Protein AF-A0A3C1UVQ1-F1 (afdb_monomer)

Mean predicted aligned error: 9.64 Å

pLDDT: mean 87.75, std 12.83, range [31.41, 98.56]

Radius of gyration: 23.43 Å; Cα contacts (8 Å, |Δi|>4): 434; chains: 1; bounding box: 53×36×67 Å

Secondary structure (DSSP, 8-state):
--------SS--SS-B-TT-BSHHHHHHHHHHHHHHTT-TTS-----SSB--HHHHHHHHHHHHHTT---SS-B-HHHHHHHHHHHHTSGGGGG--PPP-SS-B-TT-BSHHHHHHHHHHHHHHTT-TTSPP---SSB--HHHHHHHHHHHHHTTS--SS-B-HHHHHHHHHHHHS--SSPPPPP-SPPB-TT-BSHHHHHHHHHHHHHHTT-TTSPP---SSB--HHHHHHHHHHHHHTT---SS-B-HHHHHHHHHHHHHHHTT-

Nearest PDB structures (foldseek):
  1lbu-assembly1_A  TM=8.230E-01  e=9.595E-04  Streptomyces albus G
  4g54-assembly1_A  TM=8.597E-01  e=9.347E-03  Vibrio vulnificus
  4c2h-assembly1_B  TM=8.637E-01  e=2.402E-02  Bacillus subtilis subsp. subtilis str. 168
  4c2g-assembly1_A-2  TM=5.750E-01  e=3.441E-03  Bacillus subtilis subsp. subtilis str. 168
  5nm7-assembly1_G  TM=2.878E-01  e=2.333E-03  Burkholderia

Structure (mmCIF, N/CA/C/O backbone):
data_AF-A0A3C1UVQ1-F1
#
_entry.id   AF-A0A3C1UVQ1-F1
#
loop_
_atom_site.group_PDB
_atom_site.id
_atom_site.type_symbol
_atom_site.label_atom_id
_atom_site.label_alt_id
_atom_site.label_comp_id
_atom_site.label_asym_id
_atom_site.label_entity_id
_atom_site.label_seq_id
_atom_site.pdbx_PDB_ins_code
_atom_site.Cartn_x
_atom_site.Cartn_y
_atom_site.Cartn_z
_atom_site.occupancy
_atom_site.B_iso_or_equiv
_atom_site.auth_seq_id
_atom_site.auth_comp_id
_atom_site.auth_asym_id
_atom_site.auth_atom_id
_atom_site.pdbx_PDB_model_num
ATOM 1 N N . MET A 1 1 ? -25.442 20.513 5.486 1.00 31.41 1 MET A N 1
ATOM 2 C CA . MET A 1 1 ? -25.980 19.551 6.471 1.00 31.41 1 MET A CA 1
ATOM 3 C C . MET A 1 1 ? -25.124 18.296 6.415 1.00 31.41 1 MET A C 1
ATOM 5 O O . MET A 1 1 ? -24.877 17.817 5.322 1.00 31.41 1 MET A O 1
ATOM 9 N N . MET A 1 2 ? -24.650 17.876 7.595 1.00 33.59 2 MET A N 1
ATOM 10 C CA . MET A 1 2 ? -23.892 16.661 7.949 1.00 33.59 2 MET A CA 1
ATOM 11 C C . MET A 1 2 ? -22.553 16.415 7.234 1.00 33.59 2 MET A C 1
ATOM 13 O O . MET A 1 2 ? -22.449 15.609 6.320 1.00 33.59 2 MET A O 1
ATOM 17 N N . ASN A 1 3 ? -21.514 17.085 7.742 1.00 32.97 3 ASN A N 1
ATOM 18 C CA . ASN A 1 3 ? -20.115 16.691 7.580 1.00 32.97 3 ASN A CA 1
ATOM 19 C C . ASN A 1 3 ? -19.784 15.756 8.761 1.00 32.97 3 ASN A C 1
ATOM 21 O O . ASN A 1 3 ? -19.621 16.232 9.884 1.00 32.97 3 ASN A O 1
ATOM 25 N N . THR A 1 4 ? -19.811 14.438 8.567 1.00 39.41 4 THR A N 1
ATOM 26 C CA . THR A 1 4 ? -19.413 13.475 9.611 1.00 39.41 4 THR A CA 1
ATOM 27 C C . THR A 1 4 ? -17.887 13.505 9.776 1.00 39.41 4 THR A C 1
ATOM 29 O O . THR A 1 4 ? -17.191 13.298 8.780 1.00 39.41 4 THR A O 1
ATOM 32 N N . PRO A 1 5 ? -17.345 13.785 10.977 1.00 42.88 5 PRO A N 1
ATOM 33 C CA . PRO A 1 5 ? -15.919 14.025 11.157 1.00 42.88 5 PRO A CA 1
ATOM 34 C C . PRO A 1 5 ? -15.129 12.718 11.322 1.00 42.88 5 PRO A C 1
ATOM 36 O O . PRO A 1 5 ? -15.351 11.950 12.247 1.00 42.88 5 PRO A O 1
ATOM 39 N N . TYR A 1 6 ? -14.202 12.523 10.388 1.00 41.78 6 TYR A N 1
ATOM 40 C CA . TYR A 1 6 ? -12.826 12.037 10.533 1.00 41.78 6 TYR A CA 1
ATOM 41 C C . TYR A 1 6 ? -12.525 10.823 11.431 1.00 41.78 6 TYR A C 1
ATOM 43 O O . TYR A 1 6 ? -12.609 10.832 12.655 1.00 41.78 6 TYR A O 1
ATOM 51 N N . THR A 1 7 ? -12.024 9.795 10.752 1.00 48.31 7 THR A N 1
ATOM 52 C CA . THR A 1 7 ? -11.591 8.481 11.226 1.00 48.31 7 THR A CA 1
ATOM 53 C C . THR A 1 7 ? -10.310 8.561 12.061 1.00 48.31 7 THR A C 1
ATOM 55 O O . THR A 1 7 ? -9.234 8.196 11.586 1.00 48.31 7 THR A O 1
ATOM 58 N N . SER A 1 8 ? -10.431 9.040 13.297 1.00 57.97 8 SER A N 1
ATOM 59 C CA . SER A 1 8 ? -9.329 9.108 14.261 1.00 57.97 8 SER A CA 1
ATOM 60 C C . SER A 1 8 ? -9.324 7.934 15.241 1.00 57.97 8 SER A C 1
ATOM 62 O O . SER A 1 8 ? -10.329 7.250 15.427 1.00 57.97 8 SER A O 1
ATOM 64 N N . ASP A 1 9 ? -8.167 7.673 15.850 1.00 65.62 9 ASP A N 1
ATOM 65 C CA . ASP A 1 9 ? -8.036 6.809 17.035 1.00 65.62 9 ASP A CA 1
ATOM 66 C C . ASP A 1 9 ? -8.477 7.537 18.316 1.00 65.62 9 ASP A C 1
ATOM 68 O O . ASP A 1 9 ? -8.497 6.938 19.390 1.00 65.62 9 ASP A O 1
ATOM 72 N N . ALA A 1 10 ? -8.847 8.820 18.225 1.00 70.19 10 ALA A N 1
ATOM 73 C CA . ALA A 1 10 ? -9.506 9.489 19.330 1.00 70.19 10 ALA A CA 1
ATOM 74 C C . ALA A 1 10 ? -10.897 8.886 19.511 1.00 70.19 10 ALA A C 1
ATOM 76 O O . ALA A 1 10 ? -11.560 8.490 18.552 1.00 70.19 10 ALA A O 1
ATOM 77 N N . PHE A 1 11 ? -11.334 8.828 20.763 1.00 79.62 11 PHE A N 1
ATOM 78 C CA . PHE A 1 11 ? -12.691 8.426 21.076 1.00 79.62 11 PHE A CA 1
ATOM 79 C C . PHE A 1 11 ? -13.685 9.275 20.253 1.00 79.62 11 PHE A C 1
ATOM 81 O O . PHE A 1 11 ? -13.599 10.506 20.316 1.00 79.62 11 PHE A O 1
ATOM 88 N N . PRO A 1 12 ? -14.635 8.668 19.513 1.00 79.56 12 PRO A N 1
ATOM 89 C CA . PRO A 1 12 ? -15.503 9.372 18.558 1.00 79.56 12 PRO A CA 1
ATOM 90 C C . PRO A 1 12 ? -16.527 10.321 19.214 1.00 79.56 12 PRO A C 1
ATOM 92 O O . PRO A 1 12 ? -17.407 10.862 18.548 1.00 79.56 12 PRO A O 1
ATOM 95 N N . GLY A 1 13 ? -16.450 10.516 20.533 1.00 82.75 13 GLY A N 1
ATOM 96 C CA . GLY A 1 13 ? -17.359 11.359 21.309 1.00 82.75 13 GLY A CA 1
ATOM 97 C C . GLY A 1 13 ? -18.711 10.707 21.600 1.00 82.75 13 GLY A C 1
ATOM 98 O O . GLY A 1 13 ? -19.531 11.314 22.280 1.00 82.75 13 GLY A O 1
ATOM 99 N N . THR A 1 14 ? -18.940 9.486 21.111 1.00 88.44 14 THR A N 1
ATOM 100 C CA . THR A 1 14 ? -20.147 8.693 21.364 1.00 88.44 14 THR A CA 1
ATOM 101 C C . THR A 1 14 ? -19.757 7.286 21.790 1.00 88.44 14 THR A C 1
ATOM 103 O O . THR A 1 14 ? -18.923 6.651 21.146 1.00 88.44 14 THR A O 1
ATOM 106 N N . ASP A 1 15 ? -20.371 6.801 22.865 1.00 95.19 15 ASP A N 1
ATOM 107 C CA . ASP A 1 15 ? -20.136 5.453 23.372 1.00 95.19 15 ASP A CA 1
ATOM 108 C C . ASP A 1 15 ? -20.630 4.391 22.376 1.00 95.19 15 ASP A C 1
ATOM 110 O O . ASP A 1 15 ? -21.688 4.535 21.750 1.00 95.19 15 ASP A O 1
ATOM 114 N N . LEU A 1 16 ? -19.889 3.286 22.253 1.00 96.38 16 LEU A N 1
ATOM 115 C CA . LEU A 1 16 ? -20.345 2.116 21.502 1.00 96.38 16 LEU A CA 1
ATOM 116 C C . LEU A 1 16 ? -20.917 1.072 22.456 1.00 96.38 16 LEU A C 1
ATOM 118 O O . LEU A 1 16 ? -20.281 0.705 23.440 1.00 96.38 16 LEU A O 1
ATOM 122 N N . GLN A 1 17 ? -22.099 0.563 22.140 1.00 96.56 17 GLN A N 1
ATOM 123 C CA . GLN A 1 17 ? -22.814 -0.405 22.967 1.00 96.56 17 GLN A CA 1
ATOM 124 C C . GLN A 1 17 ? -23.700 -1.293 22.093 1.00 96.56 17 GLN A C 1
ATOM 126 O O . GLN A 1 17 ? -23.759 -1.114 20.876 1.00 96.56 17 GLN A O 1
ATOM 131 N N . PHE A 1 18 ? -24.416 -2.242 22.699 1.00 95.19 18 PHE A N 1
ATOM 132 C CA . PHE A 1 18 ? -25.325 -3.128 21.973 1.00 95.19 18 PHE A CA 1
ATOM 133 C C . PHE A 1 18 ? -26.263 -2.351 21.031 1.00 95.19 18 PHE A C 1
ATOM 135 O O . PHE A 1 18 ? -26.984 -1.444 21.446 1.00 95.19 18 PHE A O 1
ATOM 142 N N . GLY A 1 19 ? -26.255 -2.724 19.751 1.00 93.62 19 GLY A N 1
ATOM 143 C CA . GLY A 1 19 ? -27.024 -2.067 18.695 1.00 93.62 19 GLY A CA 1
ATOM 144 C C . GLY A 1 19 ? -26.272 -0.972 17.930 1.00 93.62 19 GLY A C 1
ATOM 145 O O . GLY A 1 19 ? -26.701 -0.648 16.821 1.00 93.62 19 GLY A O 1
ATOM 146 N N . SER A 1 20 ? -25.147 -0.457 18.445 1.00 95.44 20 SER A N 1
ATOM 147 C CA . SER A 1 20 ? -24.255 0.438 17.695 1.00 95.44 20 SER A CA 1
ATOM 148 C C . SER A 1 20 ? -23.766 -0.238 16.413 1.00 95.44 20 SER A C 1
ATOM 150 O O . SER A 1 20 ? -23.564 -1.456 16.362 1.00 95.44 20 SER A O 1
ATOM 152 N N . ARG A 1 21 ? -23.574 0.553 15.355 1.00 92.12 21 ARG A N 1
ATOM 153 C CA . ARG A 1 21 ? -23.091 0.072 14.056 1.00 92.12 21 ARG A CA 1
ATOM 154 C C . ARG A 1 21 ? -22.143 1.076 13.424 1.00 92.12 21 ARG A C 1
ATOM 156 O O . ARG A 1 21 ? -22.287 2.273 13.651 1.00 92.12 21 ARG A O 1
ATOM 163 N N . GLY A 1 22 ? -21.242 0.587 12.582 1.00 83.50 22 GLY A N 1
ATOM 164 C CA . GLY A 1 22 ? -20.374 1.414 11.751 1.00 83.50 22 GLY A CA 1
ATOM 165 C C . GLY A 1 22 ? -18.894 1.102 11.929 1.00 83.50 22 GLY A C 1
ATOM 166 O O . GLY A 1 22 ? -18.504 0.103 12.535 1.00 83.50 22 GLY A O 1
ATOM 167 N N . SER A 1 23 ? -18.064 1.981 11.379 1.00 78.88 23 SER A N 1
ATOM 168 C CA . SER A 1 23 ? -16.613 1.807 11.309 1.00 78.88 23 SER A CA 1
ATOM 169 C C . SER A 1 23 ? -15.932 1.779 12.669 1.00 78.88 23 SER A C 1
ATOM 171 O O . SER A 1 23 ? -15.002 1.004 12.856 1.00 78.88 23 SER A O 1
ATOM 173 N N . ASP A 1 24 ? -16.413 2.552 13.643 1.00 86.25 24 ASP A N 1
ATOM 174 C CA . ASP A 1 24 ? -15.829 2.553 14.987 1.00 86.25 24 ASP A CA 1
ATOM 175 C C . ASP A 1 24 ? -16.070 1.223 15.711 1.00 86.25 24 ASP A C 1
ATOM 177 O O . ASP A 1 24 ? -15.176 0.705 16.378 1.00 86.25 24 ASP A O 1
ATOM 181 N N . VAL A 1 25 ? -17.242 0.610 15.503 1.00 91.88 25 VAL A N 1
ATOM 182 C CA . VAL A 1 25 ? -17.525 -0.748 15.990 1.00 91.88 25 VAL A CA 1
ATOM 183 C C . VAL A 1 25 ? -16.607 -1.755 15.308 1.00 91.88 25 VAL A C 1
ATOM 185 O O . VAL A 1 25 ? -15.980 -2.561 15.992 1.00 91.88 25 VAL A O 1
ATOM 188 N N . LEU A 1 26 ? -16.483 -1.683 13.979 1.00 87.44 26 LEU A N 1
ATOM 189 C CA . LEU A 1 26 ? -15.619 -2.575 13.202 1.00 87.44 26 LEU A CA 1
ATOM 190 C C . LEU A 1 26 ? -14.152 -2.479 13.650 1.00 87.44 26 LEU A C 1
ATOM 192 O O . LEU A 1 26 ? -13.482 -3.496 13.834 1.00 87.44 26 LEU A O 1
ATOM 196 N N . LYS A 1 27 ? -13.666 -1.258 13.886 1.00 85.75 27 LYS A N 1
ATOM 197 C CA . LYS A 1 27 ? -12.322 -0.985 14.405 1.00 85.75 27 LYS A CA 1
ATOM 198 C C . LYS A 1 27 ? -12.108 -1.639 15.770 1.00 85.75 27 LYS A C 1
ATOM 200 O O . LYS A 1 27 ? -11.125 -2.352 15.961 1.00 85.75 27 LYS A O 1
ATOM 205 N N . MET A 1 28 ? -13.040 -1.454 16.706 1.00 91.69 28 MET A N 1
ATOM 206 C CA . MET A 1 28 ? -12.934 -2.065 18.034 1.00 91.69 28 MET A CA 1
ATOM 207 C C . MET A 1 28 ? -13.029 -3.592 17.982 1.00 91.69 28 MET A C 1
ATOM 209 O O . MET A 1 28 ? -12.283 -4.263 18.688 1.00 91.69 28 MET A O 1
ATOM 213 N N . GLN A 1 29 ? -13.880 -4.157 17.120 1.00 93.75 29 GLN A N 1
ATOM 214 C CA . GLN A 1 29 ? -13.955 -5.606 16.901 1.00 93.75 29 GLN A CA 1
ATOM 215 C C . GLN A 1 29 ? -12.610 -6.175 16.417 1.00 93.75 29 GLN A C 1
ATOM 217 O O . GLN A 1 29 ? -12.138 -7.177 16.954 1.00 93.75 29 GLN A O 1
ATOM 222 N N . ARG A 1 30 ? -11.950 -5.494 15.472 1.00 88.69 30 ARG A N 1
ATOM 223 C CA . ARG A 1 30 ? -10.610 -5.849 14.973 1.00 88.69 30 ARG A CA 1
ATOM 224 C C . ARG A 1 30 ? -9.550 -5.819 16.069 1.00 88.69 30 ARG A C 1
ATOM 226 O O . ARG A 1 30 ? -8.786 -6.776 16.212 1.00 88.69 30 ARG A O 1
ATOM 233 N N . TYR A 1 31 ? -9.520 -4.755 16.874 1.00 90.31 31 TYR A N 1
ATOM 234 C CA . TYR A 1 31 ? -8.589 -4.662 18.002 1.00 90.31 31 TYR A CA 1
ATOM 235 C C . TYR A 1 31 ? -8.867 -5.737 19.056 1.00 90.31 31 TYR A C 1
ATOM 237 O O . TYR A 1 31 ? -7.937 -6.416 19.485 1.00 90.31 31 TYR A O 1
ATOM 245 N N . LEU A 1 32 ? -10.130 -5.969 19.420 1.00 94.00 32 LEU A N 1
ATOM 246 C CA . LEU A 1 32 ? -10.508 -7.021 20.367 1.00 94.00 32 LEU A CA 1
ATOM 247 C C . LEU A 1 32 ? -10.111 -8.413 19.872 1.00 94.00 32 LEU A C 1
ATOM 249 O O . LEU A 1 32 ? -9.566 -9.186 20.653 1.00 94.00 32 LEU A O 1
ATOM 253 N N . ASN A 1 33 ? -10.301 -8.723 18.587 1.00 92.12 33 ASN A N 1
ATOM 254 C CA . ASN A 1 33 ? -9.837 -9.984 18.003 1.00 92.12 33 ASN A CA 1
ATOM 255 C C . ASN A 1 33 ? -8.312 -10.111 18.044 1.00 92.12 33 ASN A C 1
ATOM 257 O O . ASN A 1 33 ? -7.789 -11.183 18.351 1.00 92.12 33 ASN A O 1
ATOM 261 N N . ALA A 1 34 ? -7.585 -9.031 17.746 1.00 87.94 34 ALA A N 1
ATOM 262 C CA . ALA A 1 34 ? -6.129 -9.038 17.803 1.00 87.94 34 ALA A CA 1
ATOM 263 C C . ALA A 1 34 ? -5.600 -9.277 19.219 1.00 87.94 34 ALA A C 1
ATOM 265 O O . ALA A 1 34 ? -4.719 -10.114 19.413 1.00 87.94 34 ALA A O 1
ATOM 266 N N . ILE A 1 35 ? -6.191 -8.604 20.204 1.00 91.50 35 ILE A N 1
ATOM 267 C CA . ILE A 1 35 ? -5.891 -8.796 21.623 1.00 91.50 35 ILE A CA 1
ATOM 268 C C . ILE A 1 35 ? -6.293 -10.214 22.057 1.00 91.50 35 ILE A C 1
ATOM 270 O O . ILE A 1 35 ? -5.502 -10.899 22.698 1.00 91.50 35 ILE A O 1
ATOM 274 N N . GLY A 1 36 ? -7.465 -10.706 21.650 1.00 93.25 36 GLY A N 1
ATOM 275 C CA . GLY A 1 36 ? -7.981 -12.032 22.008 1.00 93.25 36 GLY A CA 1
ATOM 276 C C . GLY A 1 36 ? -7.112 -13.204 21.541 1.00 93.25 36 GLY A C 1
ATOM 277 O O . GLY A 1 36 ? -7.105 -14.253 22.182 1.00 93.25 36 GLY A O 1
ATOM 278 N N . ARG A 1 37 ? -6.296 -13.023 20.490 1.00 90.69 37 ARG A N 1
ATOM 279 C CA . ARG A 1 37 ? -5.276 -14.018 20.096 1.00 90.69 37 ARG A CA 1
ATOM 280 C C . ARG A 1 37 ? -4.204 -14.230 21.169 1.00 90.69 37 ARG A C 1
ATOM 282 O O . ARG A 1 37 ? -3.691 -15.336 21.288 1.00 90.69 37 ARG A O 1
ATOM 289 N N . GLN A 1 38 ? -3.880 -13.189 21.936 1.00 91.19 38 GLN A N 1
ATOM 290 C CA . GLN A 1 38 ? -2.907 -13.233 23.035 1.00 91.19 38 GLN A CA 1
ATOM 291 C C . GLN A 1 38 ? -3.594 -13.467 24.392 1.00 91.19 38 GLN A C 1
ATOM 293 O O . GLN A 1 38 ? -3.044 -14.117 25.279 1.00 91.19 38 GLN A O 1
ATOM 298 N N . TYR A 1 39 ? -4.831 -12.989 24.539 1.00 92.88 39 TYR A N 1
ATOM 299 C CA . TYR A 1 39 ? -5.641 -13.098 25.748 1.00 92.88 39 TYR A CA 1
ATOM 300 C C . TYR A 1 39 ? -6.896 -13.933 25.479 1.00 92.88 39 TYR A C 1
ATOM 302 O O . TYR A 1 39 ? -7.976 -13.400 25.233 1.00 92.88 39 TYR A O 1
ATOM 310 N N . SER A 1 40 ? -6.758 -15.258 25.571 1.00 92.88 40 SER A N 1
ATOM 311 C CA . SER A 1 40 ? -7.815 -16.239 25.256 1.00 92.88 40 SER A CA 1
ATOM 312 C C . SER A 1 40 ? -9.118 -16.099 26.060 1.00 92.88 40 SER A C 1
ATOM 314 O O . SER A 1 40 ? -10.133 -16.686 25.690 1.00 92.88 40 SER A O 1
ATOM 316 N N . SER A 1 41 ? -9.116 -15.320 27.146 1.00 95.25 41 SER A N 1
ATOM 317 C CA . SER A 1 41 ? -10.320 -14.970 27.908 1.00 95.25 41 SER A CA 1
ATOM 318 C C . SER A 1 41 ? -11.242 -13.989 27.178 1.00 95.25 41 SER A C 1
ATOM 320 O O . SER A 1 41 ? -12.416 -13.896 27.538 1.00 95.25 41 SER A O 1
ATOM 322 N N . ILE A 1 42 ? -10.746 -13.272 26.165 1.00 97.44 42 ILE A N 1
ATOM 323 C CA . ILE A 1 42 ? -11.550 -12.405 25.303 1.00 97.44 42 ILE A CA 1
ATOM 324 C C . ILE A 1 42 ? -12.068 -13.255 24.133 1.00 97.44 42 ILE A C 1
ATOM 326 O O . ILE A 1 42 ? -11.273 -13.672 23.287 1.00 97.44 42 ILE A O 1
ATOM 330 N N . PRO A 1 43 ? -13.381 -13.545 24.063 1.00 96.50 43 PRO A N 1
ATOM 331 C CA . PRO A 1 43 ? -13.938 -14.356 22.990 1.00 96.50 43 PRO A CA 1
ATOM 332 C C . PRO A 1 43 ? -13.819 -13.650 21.628 1.00 96.50 43 PRO A C 1
ATOM 334 O O . PRO A 1 43 ? -13.953 -12.426 21.559 1.00 96.50 43 PRO A O 1
ATOM 337 N N . PRO A 1 44 ? -13.628 -14.406 20.532 1.00 94.88 44 PRO A N 1
ATOM 338 C CA . PRO A 1 44 ? -13.576 -13.836 19.193 1.00 94.88 44 PRO A CA 1
ATOM 339 C C . PRO A 1 44 ? -14.932 -13.250 18.783 1.00 94.88 44 PRO A C 1
ATOM 341 O O . PRO A 1 44 ? -15.999 -13.800 19.085 1.00 94.88 44 PRO A O 1
ATOM 344 N N . VAL A 1 45 ? -14.882 -12.155 18.031 1.00 96.19 45 VAL A N 1
ATOM 345 C CA . VAL A 1 45 ? -16.047 -11.432 17.516 1.00 96.19 45 VAL A CA 1
ATOM 346 C C . VAL A 1 45 ? -16.063 -11.434 15.992 1.00 96.19 45 VAL A C 1
ATOM 348 O O . VAL A 1 45 ? -15.025 -11.530 15.340 1.00 96.19 45 VAL A O 1
ATOM 351 N N . SER A 1 46 ? -17.257 -11.316 15.415 1.00 93.06 46 SER A N 1
ATOM 352 C CA . SER A 1 46 ? -17.396 -11.012 13.991 1.00 93.06 46 SER A CA 1
ATOM 353 C C . SER A 1 46 ? -16.899 -9.589 13.729 1.00 93.06 46 SER A C 1
ATOM 355 O O . SER A 1 46 ? -17.228 -8.687 14.492 1.00 93.06 46 SER A O 1
ATOM 357 N N . GLU A 1 47 ? -16.131 -9.384 12.662 1.00 92.00 47 GLU A N 1
ATOM 358 C CA . GLU A 1 47 ? -15.694 -8.060 12.194 1.00 92.00 47 GLU A CA 1
ATOM 359 C C . GLU A 1 47 ? -16.687 -7.528 11.157 1.00 92.00 47 GLU A C 1
ATOM 361 O O . GLU A 1 47 ? -16.373 -7.360 9.981 1.00 92.00 47 GLU A O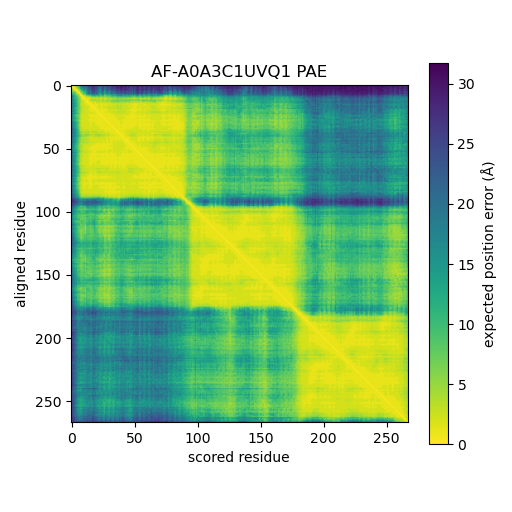 1
ATOM 366 N N . ASP A 1 48 ? -17.929 -7.343 11.586 1.00 89.44 48 ASP A N 1
ATOM 367 C CA . ASP A 1 48 ? -19.057 -6.956 10.733 1.00 89.44 48 ASP A CA 1
ATOM 368 C C . ASP A 1 48 ? -19.508 -5.504 10.957 1.00 89.44 48 ASP A C 1
ATOM 370 O O . ASP A 1 48 ? -20.432 -5.026 10.296 1.00 89.44 48 ASP A O 1
ATOM 374 N N . GLY A 1 49 ? -18.873 -4.794 11.894 1.00 88.75 49 GLY A N 1
ATOM 375 C CA . GLY A 1 49 ? -19.252 -3.440 12.276 1.00 88.75 49 GLY A CA 1
ATOM 376 C C . GLY A 1 49 ? -20.594 -3.364 12.997 1.00 88.75 49 GLY A C 1
ATOM 377 O O . GLY A 1 49 ? -21.170 -2.278 13.069 1.00 88.75 49 GLY A O 1
ATOM 378 N N . ILE A 1 50 ? -21.113 -4.481 13.519 1.00 95.69 50 ILE A N 1
ATOM 379 C CA . ILE A 1 50 ? -22.365 -4.549 14.276 1.00 95.69 50 ILE A CA 1
ATOM 380 C C . ILE A 1 50 ? -22.060 -4.944 15.716 1.00 95.69 50 ILE A C 1
ATOM 382 O O . ILE A 1 50 ? -21.614 -6.052 16.009 1.00 95.69 50 ILE A O 1
ATOM 386 N N . PHE A 1 51 ? -22.384 -4.058 16.654 1.00 97.25 51 PHE A N 1
ATOM 387 C CA . PHE A 1 51 ? -22.172 -4.313 18.070 1.00 97.25 51 PHE A CA 1
ATOM 388 C C . PHE A 1 51 ? -23.304 -5.207 18.586 1.00 97.25 51 PHE A C 1
ATOM 390 O O . PHE A 1 51 ? -24.303 -4.749 19.142 1.00 97.25 51 PHE A O 1
ATOM 397 N N . GLY A 1 52 ? -23.174 -6.505 18.324 1.00 96.94 52 GLY A N 1
ATOM 398 C CA . GLY A 1 52 ? -24.113 -7.532 18.758 1.00 96.94 52 GLY A CA 1
ATOM 399 C C . GLY A 1 52 ? -23.725 -8.171 20.090 1.00 96.94 52 GLY A C 1
ATOM 400 O O . GLY A 1 52 ? -22.789 -7.757 20.771 1.00 96.94 52 GLY A O 1
ATOM 401 N N . TYR A 1 53 ? -24.425 -9.253 20.429 1.00 96.94 53 TYR A N 1
ATOM 402 C CA . TYR A 1 53 ? -24.226 -9.990 21.680 1.00 96.94 53 TYR A CA 1
ATOM 403 C C . TYR A 1 53 ? -22.780 -10.478 21.872 1.00 96.94 53 TYR A C 1
ATOM 405 O O . TYR A 1 53 ? -22.228 -10.361 22.960 1.00 96.94 53 TYR A O 1
ATOM 413 N N . ARG A 1 54 ? -22.132 -10.972 20.807 1.00 96.56 54 ARG A N 1
ATOM 414 C CA . ARG A 1 54 ? -20.729 -11.418 20.876 1.00 96.56 54 ARG A CA 1
ATOM 415 C C . ARG A 1 54 ? -19.766 -10.267 21.167 1.00 96.56 54 ARG A C 1
ATOM 417 O O . ARG A 1 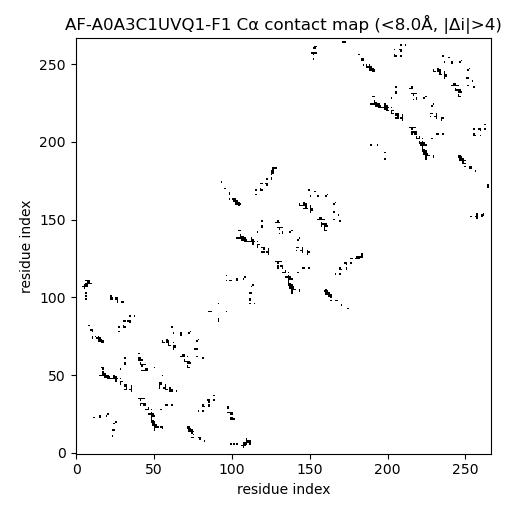54 ? -18.834 -10.446 21.943 1.00 96.56 54 ARG A O 1
ATOM 424 N N . THR A 1 55 ? -19.999 -9.095 20.574 1.00 98.00 55 THR A N 1
ATOM 425 C CA . THR A 1 55 ? -19.176 -7.905 20.821 1.00 98.00 55 THR A CA 1
ATOM 426 C C . THR A 1 55 ? -19.343 -7.408 22.254 1.00 98.00 55 THR A C 1
ATOM 428 O O . THR A 1 55 ? -18.334 -7.159 22.902 1.00 98.00 55 THR A O 1
ATOM 431 N N . ASP A 1 56 ? -20.569 -7.376 22.792 1.00 98.25 56 ASP A N 1
ATOM 432 C CA . ASP A 1 56 ? -20.809 -7.064 24.215 1.00 98.25 56 ASP A CA 1
ATOM 433 C C . ASP A 1 56 ? -20.042 -8.016 25.141 1.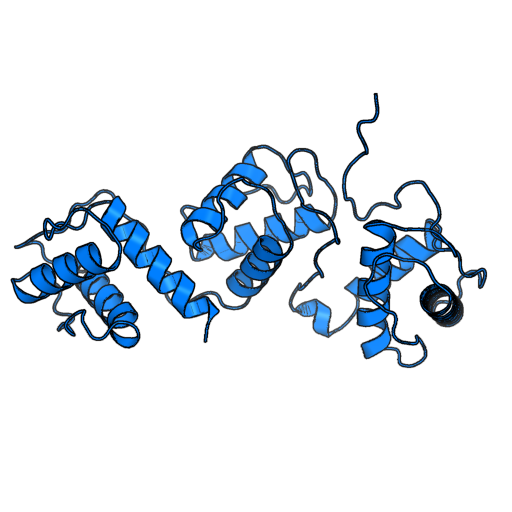00 98.25 56 ASP A C 1
ATOM 435 O O . ASP A 1 56 ? -19.304 -7.567 26.018 1.00 98.25 56 ASP A O 1
ATOM 439 N N . GLN A 1 57 ? -20.112 -9.328 24.896 1.00 98.06 57 GLN A N 1
ATOM 440 C CA . GLN A 1 57 ? -19.374 -10.307 25.698 1.00 98.06 57 GLN A CA 1
ATOM 441 C C . GLN A 1 57 ? -17.856 -10.105 25.642 1.00 98.06 57 GLN A C 1
ATOM 443 O O . GLN A 1 57 ? -17.192 -10.201 26.677 1.00 98.06 57 GLN A O 1
ATOM 448 N N . ALA A 1 58 ? -17.304 -9.816 24.462 1.00 98.31 58 ALA A N 1
ATOM 449 C CA . ALA A 1 58 ? -15.879 -9.551 24.301 1.00 98.31 58 ALA A CA 1
ATOM 450 C C . ALA A 1 58 ? -15.442 -8.262 25.005 1.00 98.31 58 ALA A C 1
ATOM 452 O O . ALA A 1 58 ? -14.408 -8.256 25.672 1.00 98.31 58 ALA A O 1
ATOM 453 N N . VAL A 1 59 ? -16.249 -7.200 24.924 1.00 98.44 59 VAL A N 1
ATOM 454 C CA . VAL A 1 59 ? -15.989 -5.931 25.618 1.00 98.44 59 VAL A CA 1
ATOM 455 C C . VAL A 1 59 ? -16.007 -6.130 27.126 1.00 98.44 59 VAL A C 1
ATOM 457 O O . VAL A 1 59 ? -15.062 -5.726 27.794 1.00 98.44 59 VAL A O 1
ATOM 460 N N . ARG A 1 60 ? -17.004 -6.835 27.665 1.00 98.56 60 ARG A N 1
ATOM 461 C CA . ARG A 1 60 ? -17.062 -7.170 29.097 1.00 98.56 60 ARG A CA 1
ATOM 462 C C . ARG A 1 60 ? -15.876 -8.012 29.549 1.00 98.56 60 ARG A C 1
ATOM 464 O O . ARG A 1 60 ? -15.295 -7.761 30.602 1.00 98.56 60 ARG A O 1
ATOM 471 N N . ALA A 1 61 ? -15.490 -9.012 28.756 1.00 98.31 61 ALA A N 1
ATOM 472 C CA . ALA A 1 61 ? -14.317 -9.832 29.045 1.00 98.31 61 ALA A CA 1
ATOM 473 C C . ALA A 1 61 ? -13.033 -8.990 29.073 1.00 98.31 61 ALA A C 1
ATOM 475 O O . ALA A 1 61 ? -12.247 -9.108 30.013 1.00 98.31 61 ALA A O 1
ATOM 476 N N . PHE A 1 62 ? -12.861 -8.096 28.095 1.00 98.38 62 PHE A N 1
ATOM 477 C CA . PHE A 1 62 ? -11.759 -7.139 28.056 1.00 98.38 62 PHE A CA 1
ATOM 478 C C . PHE A 1 62 ? -11.778 -6.211 29.279 1.00 98.38 62 PHE A C 1
ATOM 480 O O . PHE A 1 62 ? -10.769 -6.077 29.968 1.00 98.38 62 PHE A O 1
ATOM 487 N N . GLN A 1 63 ? -12.929 -5.617 29.597 1.00 98.56 63 GLN A N 1
ATOM 488 C CA . GLN A 1 63 ? -13.091 -4.712 30.735 1.00 98.56 63 GLN A CA 1
ATOM 489 C C . GLN A 1 63 ? -12.706 -5.388 32.053 1.00 98.56 63 GLN A C 1
ATOM 491 O O . GLN A 1 63 ? -11.897 -4.840 32.797 1.00 98.56 63 GLN A O 1
ATOM 496 N N . ARG A 1 64 ? -13.194 -6.609 32.310 1.00 98.38 64 ARG A N 1
ATOM 497 C CA . ARG A 1 64 ? -12.812 -7.391 33.500 1.00 98.38 64 ARG A CA 1
ATOM 498 C C . ARG A 1 64 ? -11.318 -7.686 33.542 1.00 98.38 64 ARG A C 1
ATOM 500 O O . ARG A 1 64 ? -10.704 -7.556 34.596 1.00 98.38 64 ARG A O 1
ATOM 507 N N . LEU A 1 65 ? -10.741 -8.090 32.410 1.00 97.81 65 LEU A N 1
ATOM 508 C CA . LEU A 1 65 ? -9.328 -8.456 32.319 1.00 97.81 65 LEU A CA 1
ATOM 509 C C . LEU A 1 65 ? -8.402 -7.272 32.626 1.00 97.81 65 LEU A C 1
ATOM 511 O O . LEU A 1 65 ? -7.361 -7.457 33.251 1.00 97.81 65 LEU A O 1
ATOM 515 N N . PHE A 1 66 ? -8.791 -6.066 32.211 1.00 97.12 66 PHE A N 1
ATOM 516 C CA . PHE A 1 66 ? -8.011 -4.840 32.392 1.00 97.12 66 PHE A CA 1
ATOM 517 C C . PHE A 1 66 ? -8.546 -3.931 33.510 1.00 97.12 66 PHE A C 1
ATOM 519 O O . PHE A 1 66 ? -8.209 -2.747 33.544 1.00 97.12 66 PHE A O 1
ATOM 526 N N . SER A 1 67 ? -9.339 -4.481 34.438 1.00 96.94 67 SER A N 1
ATOM 527 C CA . SER A 1 67 ? -9.862 -3.790 35.629 1.00 96.94 67 SER A CA 1
ATOM 528 C C . SER A 1 67 ? -10.622 -2.488 35.328 1.00 96.94 67 SER A C 1
ATOM 530 O O . SER A 1 67 ? -10.527 -1.512 36.072 1.00 96.94 67 SER A O 1
ATOM 532 N N . LEU A 1 68 ? -11.374 -2.470 34.228 1.00 97.25 68 LEU A N 1
ATOM 533 C CA . LEU A 1 68 ? -12.309 -1.406 33.866 1.00 97.25 68 LEU A CA 1
ATOM 534 C C . LEU A 1 68 ? -13.717 -1.713 34.396 1.00 97.25 68 LEU A C 1
ATOM 536 O O . LEU A 1 68 ? -14.008 -2.818 34.855 1.00 97.25 68 LEU A O 1
ATOM 540 N N . GLN A 1 69 ? -14.614 -0.732 34.290 1.00 96.19 69 GLN A N 1
ATOM 541 C CA . GLN A 1 69 ? -16.037 -0.930 34.555 1.00 96.19 69 GLN A CA 1
ATOM 542 C C . GLN A 1 69 ? -16.616 -1.983 33.594 1.00 96.19 69 GLN A C 1
ATOM 544 O O . GLN A 1 69 ? -16.516 -1.824 32.386 1.00 96.19 69 GLN A O 1
ATOM 549 N N . ASP A 1 70 ? -17.213 -3.054 34.127 1.00 96.69 70 ASP A N 1
ATOM 550 C CA . ASP A 1 70 ? -17.826 -4.155 33.363 1.00 96.69 70 ASP A CA 1
ATOM 551 C C . ASP A 1 70 ? -19.287 -3.839 33.006 1.00 96.69 70 ASP A C 1
ATOM 553 O O . ASP A 1 70 ? -20.243 -4.417 33.530 1.00 96.69 70 ASP A O 1
ATOM 557 N N . ASP A 1 71 ? -19.470 -2.863 32.126 1.00 97.25 71 ASP A N 1
ATOM 558 C CA . ASP A 1 71 ? -20.782 -2.414 31.655 1.00 97.25 71 ASP A CA 1
ATOM 559 C C . ASP A 1 71 ? -21.075 -2.803 30.202 1.00 97.25 71 ASP A C 1
ATOM 561 O O . ASP A 1 71 ? -22.219 -2.658 29.770 1.00 97.25 71 ASP A O 1
ATOM 565 N N . GLY A 1 72 ? -20.104 -3.377 29.482 1.00 96.69 72 GLY A N 1
ATOM 566 C CA . GLY A 1 72 ? -20.235 -3.739 28.067 1.00 96.69 72 GLY A CA 1
ATOM 567 C C . GLY A 1 72 ? -20.221 -2.537 27.121 1.00 96.69 72 GLY A C 1
ATOM 568 O O . GLY A 1 72 ? -20.505 -2.694 25.934 1.00 96.69 72 GLY A O 1
ATOM 569 N N . ILE A 1 73 ? -19.887 -1.347 27.629 1.00 98.00 73 ILE A N 1
ATOM 570 C CA . ILE A 1 73 ? -19.885 -0.091 26.884 1.00 98.00 73 ILE A CA 1
ATOM 571 C C . ILE A 1 73 ? -18.442 0.309 26.558 1.00 98.00 73 ILE A C 1
ATOM 573 O O . ILE A 1 73 ? -17.575 0.470 27.425 1.00 98.00 73 ILE A O 1
ATOM 577 N N . ILE A 1 74 ? -18.171 0.539 25.276 1.00 97.56 74 ILE A N 1
ATOM 578 C CA . ILE A 1 74 ? -16.919 1.155 24.842 1.00 97.56 74 ILE A CA 1
ATOM 579 C C . ILE A 1 74 ? -17.077 2.675 24.911 1.00 97.56 74 ILE A C 1
ATOM 581 O O . ILE A 1 74 ? -17.324 3.335 23.901 1.00 97.56 74 ILE A O 1
ATOM 585 N N . GLY A 1 75 ? -16.944 3.215 26.122 1.00 95.56 75 GLY A N 1
ATOM 586 C CA . GLY A 1 75 ? -16.718 4.642 26.341 1.00 95.56 75 GLY A CA 1
ATOM 587 C C . GLY A 1 75 ?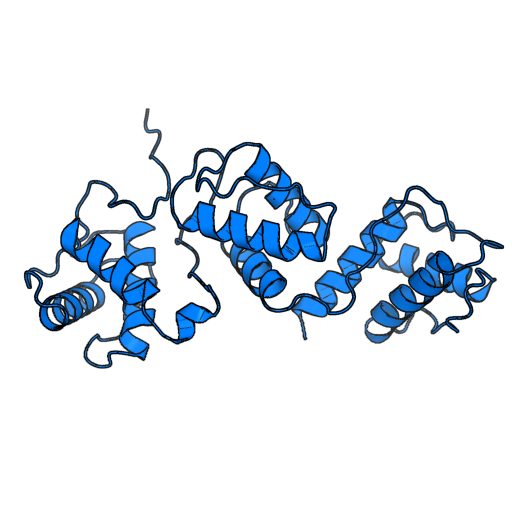 -15.241 5.014 26.216 1.00 95.56 75 GLY A C 1
ATOM 588 O O . GLY A 1 75 ? -14.392 4.162 25.942 1.00 95.56 75 GLY A O 1
ATOM 589 N N . SER A 1 76 ? -14.905 6.282 26.455 1.00 92.69 76 SER A N 1
ATOM 590 C CA . SER A 1 76 ? -13.546 6.817 26.251 1.00 92.69 76 SER A CA 1
ATOM 591 C C . SER A 1 76 ? -12.440 6.038 26.977 1.00 92.69 76 SER A C 1
ATOM 593 O O . SER A 1 76 ? -11.379 5.797 26.402 1.00 92.69 76 SER A O 1
ATOM 595 N N . MET A 1 77 ? -12.685 5.588 28.213 1.00 93.81 77 MET A N 1
ATOM 596 C CA . MET A 1 77 ? -11.722 4.787 28.982 1.00 93.81 77 MET A CA 1
ATOM 597 C C . MET A 1 77 ? -11.498 3.404 28.360 1.00 93.81 77 MET A C 1
ATOM 599 O O . MET A 1 77 ? -10.352 3.009 28.146 1.00 93.81 77 MET A O 1
ATOM 603 N N . THR A 1 78 ? -12.577 2.690 28.026 1.00 97.38 78 THR A N 1
ATOM 604 C CA . THR A 1 78 ? -12.506 1.377 27.368 1.00 97.38 78 THR A CA 1
ATOM 605 C C . THR A 1 78 ? -11.840 1.489 25.999 1.00 97.38 78 THR A C 1
ATOM 607 O O . THR A 1 78 ? -10.940 0.713 25.695 1.00 97.38 78 THR A O 1
ATOM 610 N N . TRP A 1 79 ? -12.225 2.490 25.203 1.00 93.69 79 TRP A N 1
ATOM 611 C CA . TRP A 1 79 ? -11.652 2.781 23.889 1.00 93.69 79 TRP A CA 1
ATOM 612 C C . TRP A 1 79 ? -10.135 2.969 23.959 1.00 93.69 79 TRP A C 1
ATOM 614 O O . TRP A 1 79 ? -9.379 2.252 23.302 1.00 93.69 79 TRP A O 1
ATOM 624 N N . ASN A 1 80 ? -9.682 3.890 24.817 1.00 89.50 80 ASN A N 1
ATOM 625 C CA . ASN A 1 80 ? -8.261 4.187 24.976 1.00 89.50 80 ASN A CA 1
ATOM 626 C C . ASN A 1 80 ? -7.485 2.965 25.476 1.00 89.50 80 ASN A C 1
ATOM 628 O O . ASN A 1 80 ? -6.379 2.711 25.002 1.00 89.50 80 ASN A O 1
ATOM 632 N N . LYS A 1 81 ? -8.069 2.175 26.388 1.00 94.56 81 LYS A N 1
ATOM 633 C CA . LYS A 1 81 ? -7.408 0.979 26.914 1.00 94.56 81 LYS A CA 1
ATOM 634 C C . LYS A 1 81 ? -7.290 -0.133 25.872 1.00 94.56 81 LYS A C 1
ATOM 636 O O . LYS A 1 81 ? -6.247 -0.776 25.816 1.00 94.56 81 LYS A O 1
ATOM 641 N N . ILE A 1 82 ? -8.309 -0.349 25.033 1.00 93.31 82 ILE A N 1
ATOM 642 C CA . ILE A 1 82 ? -8.234 -1.303 23.910 1.00 93.31 82 ILE A CA 1
ATOM 643 C C . ILE A 1 82 ? -7.074 -0.919 22.987 1.00 93.31 82 ILE A C 1
ATOM 645 O O . ILE A 1 82 ? -6.243 -1.767 22.665 1.00 93.31 82 ILE A O 1
ATOM 649 N N . ILE A 1 83 ? -6.977 0.360 22.617 1.00 87.19 83 ILE A N 1
ATOM 650 C CA . ILE A 1 83 ? -5.897 0.867 21.760 1.00 87.19 83 ILE A CA 1
ATOM 651 C C . ILE A 1 83 ? -4.526 0.688 22.426 1.00 87.19 83 ILE A C 1
ATOM 653 O O . ILE A 1 83 ? -3.592 0.207 21.785 1.00 87.19 83 ILE A O 1
ATOM 657 N N . GLU A 1 84 ? -4.396 1.038 23.708 1.00 87.38 84 GLU A N 1
ATOM 658 C CA . GLU A 1 84 ? -3.157 0.880 24.482 1.00 87.38 84 GLU A CA 1
ATOM 659 C C . GLU A 1 84 ? -2.681 -0.581 24.502 1.00 87.38 84 GLU A C 1
ATOM 661 O O . GLU A 1 84 ? -1.531 -0.866 24.170 1.00 87.38 84 GLU A O 1
ATOM 666 N N . VAL A 1 85 ? -3.574 -1.515 24.845 1.00 90.62 85 VAL A N 1
ATOM 667 C CA . VAL A 1 85 ? -3.251 -2.948 24.923 1.00 90.62 85 VAL A CA 1
ATOM 668 C C . VAL A 1 85 ? -2.888 -3.498 23.550 1.00 90.62 85 VAL A C 1
ATOM 670 O O . VAL A 1 85 ? -1.901 -4.219 23.422 1.00 90.62 85 VAL A O 1
ATOM 673 N N . TYR A 1 86 ? -3.648 -3.135 22.516 1.00 85.62 86 TYR A N 1
ATOM 674 C CA . TYR A 1 86 ? -3.375 -3.548 21.144 1.00 85.62 86 TYR A CA 1
AT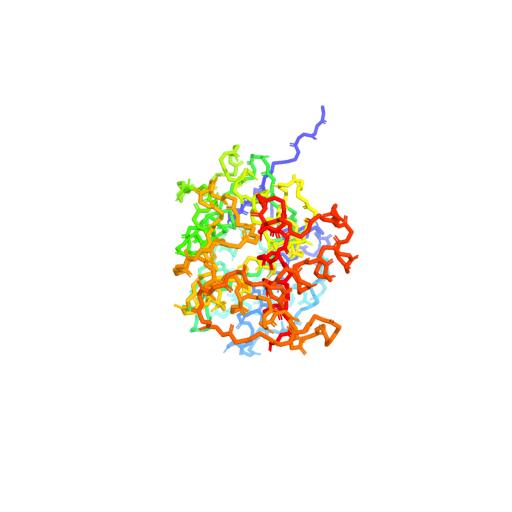OM 675 C C . TYR A 1 86 ? -1.967 -3.127 20.675 1.00 85.62 86 TYR A C 1
ATOM 677 O O . TYR A 1 86 ? -1.247 -3.919 20.059 1.00 85.62 86 TYR A O 1
ATOM 685 N N . ARG A 1 87 ? -1.527 -1.911 21.030 1.00 78.25 87 ARG A N 1
ATOM 686 C CA . ARG A 1 87 ? -0.172 -1.408 20.726 1.00 78.25 87 ARG A CA 1
ATOM 687 C C . ARG A 1 87 ? 0.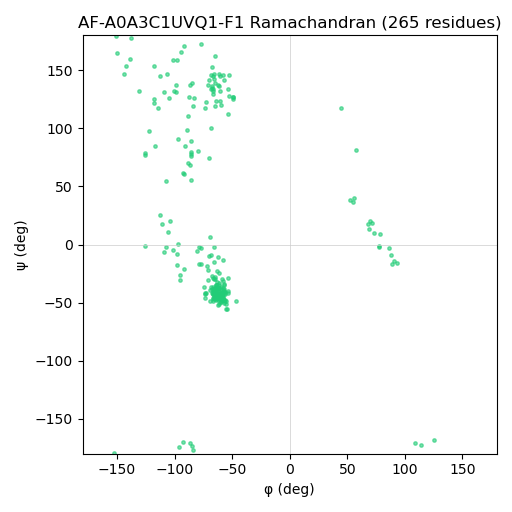932 -2.165 21.467 1.00 78.25 87 ARG A C 1
ATOM 689 O O . ARG A 1 87 ? 2.045 -2.251 20.962 1.00 78.25 87 ARG A O 1
ATOM 696 N N . GLY A 1 88 ? 0.635 -2.706 22.646 1.00 81.38 88 GLY A N 1
ATOM 697 C CA . GLY A 1 88 ? 1.592 -3.453 23.463 1.00 81.38 88 GLY A CA 1
ATOM 698 C C . GLY A 1 88 ? 1.810 -4.912 23.046 1.00 81.38 88 GLY A C 1
ATOM 699 O O . GLY A 1 88 ? 2.654 -5.575 23.648 1.00 81.38 88 GLY A O 1
ATOM 700 N N . LEU A 1 89 ? 1.065 -5.445 22.067 1.00 80.88 89 LEU A N 1
ATOM 701 C CA . LEU A 1 89 ? 1.190 -6.857 21.688 1.00 80.88 89 LEU A CA 1
ATOM 702 C C . LEU A 1 89 ? 2.536 -7.140 20.979 1.00 80.88 89 LEU A C 1
ATOM 704 O O . LEU A 1 89 ? 2.962 -6.340 20.145 1.00 80.88 89 LEU A O 1
ATOM 708 N N . PRO A 1 90 ? 3.185 -8.298 21.226 1.00 63.03 90 PRO A N 1
ATOM 709 C CA . PRO A 1 90 ? 4.477 -8.642 20.620 1.00 63.03 90 PRO A CA 1
ATOM 710 C C . PRO A 1 90 ? 4.450 -8.685 19.089 1.00 63.03 90 PRO A C 1
ATOM 712 O O . PRO A 1 90 ? 5.402 -8.243 18.461 1.00 63.03 90 PRO A O 1
ATOM 715 N N . ASP A 1 91 ? 3.356 -9.143 18.473 1.00 54.72 91 ASP A N 1
ATOM 716 C CA . ASP A 1 91 ? 3.211 -9.177 17.007 1.00 54.72 91 ASP A CA 1
ATOM 717 C C . ASP A 1 91 ? 2.904 -7.796 16.402 1.00 54.72 91 ASP A C 1
ATOM 719 O O . ASP A 1 91 ? 3.125 -7.574 15.209 1.00 54.72 91 ASP A O 1
ATOM 723 N N . SER A 1 92 ? 2.465 -6.834 17.224 1.00 52.72 92 SER A N 1
ATOM 724 C CA . SER A 1 92 ? 2.335 -5.426 16.824 1.00 52.72 92 SER A CA 1
ATOM 725 C C . SER A 1 92 ? 3.705 -4.763 16.621 1.00 52.72 92 SER A C 1
ATOM 727 O O . SER A 1 92 ? 3.773 -3.671 16.063 1.00 52.72 92 SER A O 1
ATOM 729 N N . SER A 1 93 ? 4.809 -5.425 17.001 1.00 42.88 93 SER A N 1
ATOM 730 C CA . SER A 1 93 ? 6.184 -4.949 16.769 1.00 42.88 93 SER A CA 1
ATOM 731 C C . SER A 1 93 ? 6.591 -4.890 15.290 1.00 42.88 93 SER A C 1
ATOM 733 O O . SER A 1 93 ? 7.531 -4.172 14.955 1.00 42.88 93 SER A O 1
ATOM 735 N N . ASN A 1 94 ? 5.845 -5.540 14.386 1.00 49.47 94 ASN A N 1
ATOM 736 C CA . ASN A 1 94 ? 5.967 -5.309 12.939 1.00 49.47 94 ASN A CA 1
ATOM 737 C C . ASN A 1 94 ? 5.246 -4.035 12.460 1.00 49.47 94 ASN A C 1
ATOM 739 O O . ASN A 1 94 ? 5.284 -3.720 11.272 1.00 49.47 94 ASN A O 1
ATOM 743 N N . GLY A 1 95 ? 4.575 -3.312 13.360 1.00 55.19 95 GLY A N 1
ATOM 744 C CA . GLY A 1 95 ? 3.828 -2.096 13.060 1.00 55.19 95 GLY A CA 1
ATOM 745 C C . GLY A 1 95 ? 2.471 -2.329 12.397 1.00 55.19 95 GLY A C 1
ATOM 746 O O . GLY A 1 95 ? 1.770 -1.358 12.178 1.00 55.19 95 GLY A O 1
ATOM 747 N N . ALA A 1 96 ? 2.064 -3.564 12.090 1.00 63.03 96 ALA A N 1
ATOM 748 C CA . ALA A 1 96 ? 0.855 -3.826 11.309 1.00 63.03 96 ALA A CA 1
ATOM 749 C C . ALA A 1 96 ? -0.429 -3.467 12.079 1.00 63.03 96 ALA A C 1
ATOM 751 O O . ALA A 1 96 ? -0.900 -4.244 12.911 1.00 63.03 96 ALA A O 1
ATOM 752 N N . MET A 1 97 ? -1.000 -2.300 11.776 1.00 75.06 97 MET A N 1
ATOM 753 C CA . MET A 1 97 ? -2.311 -1.858 12.250 1.00 75.06 97 MET A CA 1
ATOM 754 C C . MET A 1 97 ? -3.407 -2.419 11.316 1.00 75.06 97 MET A C 1
ATOM 756 O O . MET A 1 97 ? -3.214 -2.451 10.097 1.00 75.06 97 MET A O 1
ATOM 760 N N . PRO A 1 98 ? -4.562 -2.903 11.816 1.00 77.38 98 PRO A N 1
ATOM 761 C CA . PRO A 1 98 ? -5.665 -3.289 10.951 1.00 77.38 98 PRO A CA 1
ATOM 762 C C . PRO A 1 98 ? -6.254 -2.058 10.268 1.00 77.38 98 PRO A C 1
ATOM 764 O O . PRO A 1 98 ? -6.252 -0.958 10.820 1.00 77.38 98 PRO A O 1
ATOM 767 N N . TYR A 1 99 ? -6.839 -2.270 9.091 1.00 81.19 99 TYR A N 1
ATOM 768 C CA . TYR A 1 99 ? -7.572 -1.219 8.401 1.00 81.19 99 TYR A CA 1
ATOM 769 C C . TYR A 1 99 ? -8.651 -0.619 9.334 1.00 81.19 99 TYR A C 1
ATOM 771 O O . TYR A 1 99 ? -9.400 -1.379 9.959 1.00 81.19 99 TYR A O 1
ATOM 779 N N . PRO A 1 100 ? -8.788 0.718 9.433 1.00 74.81 100 PRO A N 1
ATOM 780 C CA . PRO A 1 100 ? -9.729 1.372 10.352 1.00 74.81 100 PRO A CA 1
ATOM 781 C C . PRO A 1 100 ? -11.218 1.133 10.049 1.00 74.81 100 PRO A C 1
ATOM 783 O O . PRO A 1 100 ? -12.067 1.636 10.781 1.00 74.81 100 PRO A O 1
ATOM 786 N N . GLY A 1 101 ? -11.552 0.400 8.982 1.00 73.31 101 GLY A N 1
ATOM 787 C CA . GLY A 1 101 ? -12.930 0.087 8.588 1.00 73.31 101 GLY A CA 1
ATOM 788 C C . GLY A 1 101 ? -13.594 1.158 7.717 1.00 73.31 101 GLY A C 1
ATOM 789 O O . GLY A 1 101 ? -14.715 0.965 7.258 1.00 73.31 101 GLY A O 1
ATOM 790 N N . THR A 1 102 ? -12.899 2.264 7.461 1.00 78.75 102 THR A N 1
ATOM 791 C CA . THR A 1 102 ? -13.337 3.386 6.616 1.00 78.75 102 THR A CA 1
ATOM 792 C C . THR A 1 102 ? -12.157 3.972 5.857 1.00 78.75 102 THR A C 1
ATOM 794 O O . THR A 1 102 ? -11.050 3.984 6.405 1.00 78.75 102 THR A O 1
ATOM 797 N N . PRO A 1 103 ? -12.357 4.476 4.625 1.00 87.38 103 PRO A N 1
ATOM 798 C CA . PRO A 1 103 ? -11.261 5.024 3.840 1.00 87.38 103 PRO A CA 1
ATOM 799 C C . PRO A 1 103 ? -10.614 6.230 4.518 1.00 87.38 103 PRO A C 1
ATOM 801 O O . PRO A 1 103 ? -11.318 7.106 5.021 1.00 87.38 103 PRO A O 1
ATOM 804 N N . LEU A 1 104 ? -9.280 6.298 4.495 1.00 90.38 104 LEU A N 1
ATOM 805 C CA . LEU A 1 104 ? -8.573 7.529 4.849 1.00 90.38 104 LEU A CA 1
ATOM 806 C C . LEU A 1 104 ? -8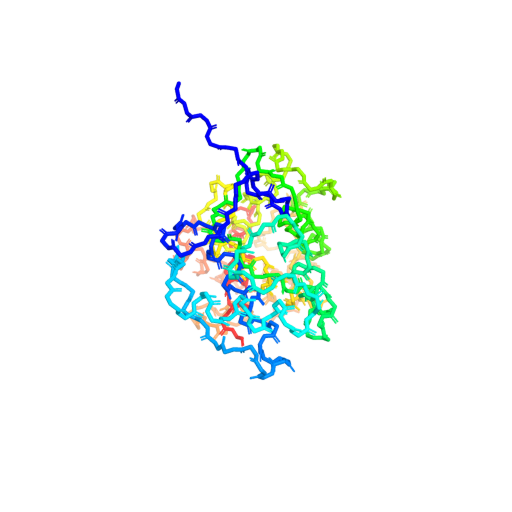.540 8.445 3.628 1.00 90.38 104 LEU A C 1
ATOM 808 O O . LEU A 1 104 ? -8.117 8.029 2.547 1.00 90.38 104 LEU A O 1
ATOM 812 N N . ILE A 1 105 ? -9.006 9.676 3.802 1.00 91.88 105 ILE A N 1
ATOM 813 C CA . ILE A 1 105 ? -9.158 10.677 2.742 1.00 91.88 105 ILE A CA 1
ATOM 814 C C . ILE A 1 105 ? -8.708 12.044 3.248 1.00 91.88 105 ILE A C 1
ATOM 816 O O . ILE A 1 105 ? -8.370 12.196 4.418 1.00 91.88 105 ILE A O 1
ATOM 820 N N . LEU A 1 106 ? -8.737 13.059 2.382 1.00 91.00 106 LEU A N 1
ATOM 821 C CA . LEU A 1 106 ? -8.456 14.438 2.778 1.00 91.00 106 LEU A CA 1
ATOM 822 C C . LEU A 1 106 ? -9.247 14.858 4.025 1.00 91.00 106 LEU A C 1
ATOM 824 O O . LEU A 1 106 ? -10.471 14.740 4.073 1.00 91.00 106 LEU A O 1
ATOM 828 N N . GLY A 1 107 ? -8.517 15.365 5.016 1.00 82.38 107 GLY A N 1
ATOM 829 C CA . GLY A 1 107 ? -9.039 15.791 6.310 1.00 82.38 107 GLY A CA 1
ATOM 830 C C . GLY A 1 107 ? -9.093 14.688 7.372 1.00 82.38 107 GLY A C 1
ATOM 831 O O . GLY A 1 107 ? -9.174 15.027 8.553 1.00 82.38 107 GLY A O 1
ATOM 832 N N . SER A 1 108 ? -9.004 13.398 7.004 1.00 84.56 108 SER A N 1
ATOM 833 C CA . SER A 1 108 ? -8.825 12.312 7.982 1.00 84.56 108 SER A CA 1
ATOM 834 C C . SER A 1 108 ? -7.630 12.616 8.880 1.00 84.56 108 SER A C 1
ATOM 836 O O . SER A 1 108 ? -6.634 13.186 8.440 1.00 84.56 108 SER A O 1
ATOM 838 N N . SER A 1 109 ? -7.699 12.223 10.144 1.00 80.62 109 SER A N 1
ATOM 839 C CA . SER A 1 109 ? -6.612 12.455 11.090 1.00 80.62 109 SER A CA 1
ATOM 840 C C . SER A 1 109 ? -6.564 11.372 12.158 1.00 80.62 109 SER A C 1
ATOM 842 O O . SER A 1 109 ? -7.523 10.624 12.317 1.00 80.62 109 SER A O 1
ATOM 844 N N . GLY A 1 110 ? -5.458 11.280 12.890 1.00 72.06 110 GLY A N 1
ATOM 845 C CA . GLY A 1 110 ? -5.240 10.314 13.966 1.00 72.06 110 GLY A CA 1
ATOM 846 C C . GLY A 1 110 ? -4.230 9.225 13.609 1.00 72.06 110 GLY A C 1
ATOM 847 O O . GLY A 1 110 ? -3.546 9.287 12.588 1.00 72.06 110 GLY A O 1
ATOM 848 N N . GLU A 1 111 ? -4.129 8.210 14.469 1.00 75.31 111 GLU A N 1
ATOM 849 C CA . GLU A 1 111 ? -3.059 7.209 14.374 1.00 75.31 111 GLU A CA 1
ATOM 850 C C . GLU A 1 111 ? -3.087 6.423 13.062 1.00 75.31 111 GLU A C 1
ATOM 852 O O . GLU A 1 111 ? -2.030 6.168 12.506 1.00 75.31 111 GLU A O 1
ATOM 857 N N . SER A 1 112 ? -4.259 6.078 12.516 1.00 83.25 112 SER A N 1
ATOM 858 C CA . SER A 1 112 ? -4.317 5.362 11.234 1.00 83.25 112 SER A CA 1
ATOM 859 C C . SER A 1 112 ? -3.691 6.174 10.093 1.00 83.25 112 SER A C 1
ATOM 861 O O . SER A 1 112 ? -3.080 5.599 9.196 1.00 83.25 112 SER A O 1
ATOM 863 N N . VAL A 1 113 ? -3.796 7.507 10.138 1.00 89.56 113 VAL A N 1
ATOM 864 C CA . VAL A 1 113 ? -3.124 8.393 9.178 1.00 89.56 113 VAL A CA 1
ATOM 865 C C . VAL A 1 113 ? -1.624 8.456 9.455 1.00 89.56 113 VAL A C 1
ATOM 867 O O . VAL A 1 113 ? -0.825 8.305 8.535 1.00 89.56 113 VAL A O 1
ATOM 870 N N . LEU A 1 114 ? -1.235 8.623 10.720 1.00 85.44 114 LEU A N 1
ATOM 871 C CA . LEU A 1 114 ? 0.172 8.637 11.134 1.00 85.44 114 LEU A CA 1
ATOM 872 C C . LEU A 1 114 ? 0.890 7.343 10.732 1.00 85.44 114 LEU A C 1
ATOM 874 O O . LEU A 1 114 ? 2.030 7.348 10.268 1.00 85.44 114 LEU A O 1
ATOM 878 N N . HIS A 1 115 ? 0.186 6.226 10.875 1.00 87.00 115 HIS A N 1
ATOM 879 C CA . HIS A 1 115 ? 0.641 4.902 10.505 1.00 87.00 115 HIS A CA 1
ATOM 880 C C . HIS A 1 115 ? 0.906 4.798 9.003 1.00 87.00 115 HIS A C 1
ATOM 882 O O . HIS A 1 115 ? 2.023 4.459 8.616 1.00 87.00 115 HIS A O 1
ATOM 888 N N . ILE A 1 116 ? -0.048 5.176 8.142 1.00 92.56 116 ILE A N 1
ATOM 889 C CA . ILE A 1 116 ? 0.202 5.140 6.691 1.00 92.56 116 ILE A CA 1
ATOM 890 C C . ILE A 1 116 ? 1.274 6.144 6.261 1.00 92.56 116 ILE A C 1
ATOM 892 O O . ILE A 1 116 ? 2.012 5.856 5.325 1.00 92.56 116 ILE A O 1
ATOM 896 N N . GLN A 1 117 ? 1.431 7.278 6.957 1.00 95.06 117 GLN A N 1
ATOM 897 C CA . GLN A 1 117 ? 2.490 8.250 6.665 1.00 95.06 117 GLN A CA 1
ATOM 898 C C . GLN A 1 117 ? 3.867 7.630 6.944 1.00 95.06 117 GLN A C 1
ATOM 900 O O . GLN A 1 117 ? 4.754 7.705 6.092 1.00 95.06 117 GLN A O 1
ATOM 905 N N . ARG A 1 118 ? 4.017 6.930 8.078 1.00 92.25 118 ARG A N 1
ATOM 906 C CA . ARG A 1 118 ? 5.217 6.144 8.418 1.00 92.25 118 ARG A CA 1
ATOM 907 C C . ARG A 1 118 ? 5.498 5.051 7.396 1.00 92.25 118 ARG A C 1
ATOM 909 O O . ARG A 1 118 ? 6.630 4.934 6.928 1.00 92.25 118 ARG A O 1
ATOM 916 N N . GLN A 1 119 ? 4.482 4.268 7.023 1.00 92.31 119 GLN A N 1
ATOM 917 C CA . GLN A 1 119 ? 4.661 3.200 6.036 1.00 92.31 119 GLN A CA 1
ATOM 918 C C . GLN A 1 119 ? 5.066 3.767 4.671 1.00 92.31 119 GLN A C 1
ATOM 920 O O . GLN A 1 119 ? 6.020 3.279 4.074 1.00 92.31 119 GLN A O 1
ATOM 925 N N . LEU A 1 120 ? 4.427 4.841 4.201 1.00 94.69 120 LEU A N 1
ATOM 926 C CA . LEU A 1 120 ? 4.796 5.500 2.945 1.00 94.69 120 LEU A CA 1
ATOM 927 C C . LEU A 1 120 ? 6.210 6.099 2.999 1.00 94.69 120 LEU A C 1
ATOM 929 O O . LEU A 1 120 ? 6.965 5.934 2.044 1.00 94.69 120 LEU A O 1
ATOM 933 N N . ASN A 1 121 ? 6.618 6.709 4.118 1.00 93.50 121 ASN A N 1
ATOM 934 C CA . ASN A 1 121 ? 7.995 7.179 4.318 1.00 93.50 121 ASN A CA 1
ATOM 935 C C . ASN A 1 121 ? 9.018 6.031 4.321 1.00 93.50 121 ASN A C 1
ATOM 937 O O . ASN A 1 121 ? 10.137 6.204 3.831 1.00 93.50 121 ASN A O 1
ATOM 941 N N . ARG A 1 122 ? 8.647 4.859 4.848 1.00 90.12 122 ARG A N 1
ATOM 942 C CA . ARG A 1 122 ? 9.474 3.648 4.803 1.00 90.12 122 ARG A CA 1
ATOM 943 C C . ARG A 1 122 ? 9.584 3.113 3.374 1.00 90.12 122 ARG A C 1
ATOM 945 O O . ARG A 1 122 ? 10.692 2.892 2.898 1.00 90.12 122 ARG A O 1
ATOM 952 N N . ILE A 1 123 ? 8.460 2.987 2.668 1.00 89.00 123 ILE A N 1
ATOM 953 C CA . ILE A 1 123 ? 8.399 2.546 1.264 1.00 89.00 123 ILE A CA 1
ATOM 954 C C . ILE A 1 123 ? 9.193 3.489 0.363 1.00 89.00 123 ILE A C 1
ATOM 956 O O . ILE A 1 123 ? 9.920 3.031 -0.516 1.00 89.00 123 ILE A O 1
ATOM 960 N N . ARG A 1 124 ? 9.143 4.799 0.620 1.00 89.62 124 ARG A N 1
ATOM 961 C CA . ARG A 1 124 ? 9.916 5.810 -0.110 1.00 89.62 124 ARG A CA 1
ATOM 962 C C . ARG A 1 124 ? 11.422 5.516 -0.151 1.00 89.62 124 ARG A C 1
ATOM 964 O O . ARG A 1 124 ? 12.064 5.899 -1.124 1.00 89.62 124 ARG A O 1
ATOM 971 N N . GLN A 1 125 ? 11.994 4.834 0.848 1.00 84.56 125 GLN A N 1
ATOM 972 C CA . GLN A 1 125 ? 13.416 4.448 0.828 1.00 84.56 125 GLN A CA 1
ATOM 973 C C . GLN A 1 125 ? 13.758 3.601 -0.406 1.00 84.56 125 GLN A C 1
ATOM 975 O O . GLN A 1 125 ? 14.836 3.747 -0.977 1.00 84.56 125 GLN A O 1
ATOM 980 N N . SER A 1 126 ? 12.806 2.775 -0.842 1.00 82.38 126 SER A N 1
ATOM 981 C CA . SER A 1 126 ? 12.881 1.964 -2.055 1.00 82.38 126 SER A CA 1
ATOM 982 C C . SER A 1 126 ? 12.210 2.630 -3.265 1.00 82.38 126 SER A C 1
ATOM 984 O O . SER A 1 126 ? 12.580 2.366 -4.402 1.00 82.38 126 SER A O 1
ATOM 986 N N . TYR A 1 127 ? 11.233 3.509 -3.048 1.00 83.56 127 TYR A N 1
ATOM 987 C CA . TYR A 1 127 ? 10.455 4.160 -4.106 1.00 83.56 127 TYR A CA 1
ATOM 988 C C . TYR A 1 127 ? 10.501 5.689 -3.956 1.00 83.56 127 TYR A C 1
ATOM 990 O O . TYR A 1 127 ? 9.533 6.298 -3.494 1.00 83.56 127 TYR A O 1
ATOM 998 N N . PRO A 1 128 ? 11.612 6.346 -4.339 1.00 85.06 128 PRO A N 1
ATOM 999 C CA . PRO A 1 128 ? 11.852 7.758 -4.037 1.00 85.06 128 PRO A CA 1
ATOM 1000 C C . PRO A 1 128 ? 10.931 8.741 -4.778 1.00 85.06 128 PRO A C 1
ATOM 1002 O O . PRO A 1 128 ? 10.958 9.926 -4.453 1.00 85.06 128 PRO A O 1
ATOM 1005 N N . SER A 1 129 ? 10.123 8.283 -5.748 1.00 84.62 129 SER A N 1
ATOM 1006 C CA . SER A 1 129 ? 9.091 9.124 -6.373 1.00 84.62 129 SER A CA 1
ATOM 1007 C C . SER A 1 129 ? 7.922 9.414 -5.430 1.00 84.62 129 SER A C 1
ATOM 1009 O O . SER A 1 129 ? 7.254 10.431 -5.605 1.00 84.62 129 SER A O 1
ATOM 1011 N N . ILE A 1 130 ? 7.709 8.580 -4.402 1.00 90.69 130 ILE A N 1
ATOM 1012 C CA . ILE A 1 130 ? 6.740 8.855 -3.340 1.00 90.69 130 ILE A CA 1
ATOM 1013 C C . ILE A 1 130 ? 7.214 10.106 -2.573 1.00 90.69 130 ILE A C 1
ATOM 1015 O O . ILE A 1 130 ? 8.304 10.079 -1.991 1.00 90.69 130 ILE A O 1
ATOM 1019 N N . PRO A 1 131 ? 6.428 11.201 -2.544 1.00 92.88 131 PRO A N 1
ATOM 1020 C CA . PRO A 1 131 ? 6.779 12.418 -1.823 1.00 92.88 131 PRO A CA 1
ATOM 1021 C C . PRO A 1 131 ? 7.037 12.158 -0.330 1.00 92.88 131 PRO A C 1
ATOM 1023 O O . PRO A 1 131 ? 6.317 11.370 0.286 1.00 92.88 131 PRO A O 1
ATOM 1026 N N . PRO A 1 132 ? 8.036 12.822 0.284 1.00 95.06 132 PRO A N 1
ATOM 1027 C CA . PRO A 1 132 ? 8.257 12.727 1.722 1.00 95.06 132 PRO A CA 1
ATOM 1028 C C . PRO A 1 132 ? 7.073 13.324 2.488 1.00 95.06 132 PRO A C 1
ATOM 1030 O O . PRO A 1 132 ? 6.563 14.387 2.128 1.00 95.06 132 PRO A O 1
ATOM 1033 N N . LEU A 1 133 ? 6.671 12.661 3.570 1.00 96.12 133 LEU A N 1
ATOM 1034 C CA . LEU A 1 133 ? 5.545 13.080 4.397 1.00 96.12 133 LEU A CA 1
ATOM 1035 C C . LEU A 1 133 ? 6.006 13.525 5.780 1.00 96.12 133 LEU A C 1
ATOM 1037 O O . LEU A 1 133 ? 6.925 12.948 6.364 1.00 96.12 133 LEU A O 1
ATOM 1041 N N . GLN A 1 134 ? 5.315 14.528 6.320 1.00 93.31 134 GLN A N 1
ATOM 1042 C CA . GLN A 1 134 ? 5.318 14.762 7.758 1.00 93.31 134 GLN A CA 1
ATOM 1043 C C . GLN A 1 134 ? 4.514 13.644 8.424 1.00 93.31 134 GLN A C 1
ATOM 1045 O O . GLN A 1 134 ? 3.465 13.248 7.926 1.00 93.31 134 GLN A O 1
ATOM 1050 N N . GLU A 1 135 ? 5.024 13.129 9.536 1.00 92.12 135 GLU A N 1
ATOM 1051 C CA . GLU A 1 135 ? 4.354 12.122 10.361 1.00 92.12 135 GLU A CA 1
ATOM 1052 C C . GLU A 1 135 ? 3.533 12.832 11.441 1.00 92.12 135 GLU A C 1
ATOM 1054 O O . GLU A 1 135 ? 3.803 12.724 12.636 1.00 92.12 135 GLU A O 1
ATOM 1059 N N . ASP A 1 136 ? 2.577 13.644 10.997 1.00 82.19 136 ASP A N 1
ATOM 1060 C CA . ASP A 1 136 ? 1.743 14.500 11.845 1.00 82.19 136 ASP A CA 1
ATOM 1061 C C . ASP A 1 136 ? 0.371 13.882 12.156 1.00 82.19 136 ASP A C 1
ATOM 1063 O O . ASP A 1 136 ? -0.384 14.406 12.977 1.00 82.19 136 ASP A O 1
ATOM 1067 N N . GLY A 1 137 ? 0.040 12.759 11.514 1.00 80.62 137 GLY A N 1
ATOM 1068 C CA . GLY A 1 137 ? -1.253 12.108 11.649 1.00 80.62 137 GLY A CA 1
ATOM 1069 C C . GLY A 1 137 ? -2.401 12.893 11.023 1.00 80.62 137 GLY A C 1
ATOM 1070 O O . GLY A 1 137 ? -3.546 12.650 11.396 1.00 80.62 137 GLY A O 1
ATOM 1071 N N . TYR A 1 138 ? -2.138 13.816 10.093 1.00 89.88 138 TYR A N 1
ATOM 1072 C CA . TYR A 1 138 ? -3.155 14.563 9.355 1.00 89.88 138 TYR A CA 1
ATOM 1073 C C . TYR A 1 138 ? -3.086 14.280 7.849 1.00 89.88 138 TYR A C 1
ATOM 1075 O O . TYR A 1 138 ? -2.063 14.450 7.191 1.00 89.88 138 TYR A O 1
ATOM 1083 N N . PHE A 1 139 ? -4.209 13.862 7.267 1.00 92.62 139 PHE A N 1
ATOM 1084 C CA . PHE A 1 139 ? -4.292 13.480 5.863 1.00 92.62 139 PHE A CA 1
ATOM 1085 C C . PHE A 1 139 ? -4.552 14.734 5.025 1.00 92.62 139 PHE A C 1
ATOM 1087 O O . PHE A 1 139 ? -5.678 15.030 4.617 1.00 92.62 139 PHE A O 1
ATOM 1094 N N . GLY A 1 140 ? -3.492 15.510 4.808 1.00 94.31 140 GLY A N 1
ATOM 1095 C CA . GLY A 1 140 ? -3.498 16.684 3.938 1.00 94.31 140 GLY A CA 1
ATOM 1096 C C . GLY A 1 140 ? -3.264 16.343 2.463 1.00 94.31 140 GLY A C 1
ATOM 1097 O O . GLY A 1 140 ? -3.172 15.177 2.073 1.00 94.31 140 GLY A O 1
ATOM 1098 N N . GLU A 1 141 ? -3.123 17.379 1.632 1.00 96.81 141 GLU A N 1
ATOM 1099 C CA . GLU A 1 141 ? -2.831 17.222 0.197 1.00 96.81 141 GLU A CA 1
ATOM 1100 C C . GLU A 1 141 ? -1.542 16.434 -0.047 1.00 96.81 141 GLU A C 1
ATOM 1102 O O . GLU A 1 141 ? -1.547 15.519 -0.862 1.00 96.81 141 GLU A O 1
ATOM 1107 N N . ALA A 1 142 ? -0.489 16.686 0.739 1.00 96.81 142 ALA A N 1
ATOM 1108 C CA . ALA A 1 142 ? 0.765 15.939 0.644 1.00 96.81 142 ALA A CA 1
ATOM 1109 C C . ALA A 1 142 ? 0.560 14.427 0.848 1.00 96.81 142 ALA A C 1
ATOM 1111 O O . ALA A 1 142 ? 1.056 13.621 0.062 1.00 96.81 142 ALA A O 1
ATOM 1112 N N . THR A 1 143 ? -0.214 14.031 1.865 1.00 97.88 143 THR A N 1
ATOM 1113 C CA . THR A 1 143 ? -0.526 12.618 2.127 1.00 97.88 143 THR A CA 1
ATOM 1114 C C . THR A 1 143 ? -1.352 12.014 0.998 1.00 97.88 143 THR A C 1
ATOM 1116 O O . THR A 1 143 ? -1.032 10.921 0.536 1.00 97.88 143 THR A O 1
ATOM 1119 N N . ARG A 1 144 ? -2.362 12.735 0.492 1.00 97.62 144 ARG A N 1
ATOM 1120 C CA . ARG A 1 144 ? -3.151 12.295 -0.668 1.00 97.62 144 ARG A CA 1
ATOM 1121 C C . ARG A 1 144 ? -2.270 12.068 -1.894 1.00 97.62 144 ARG A C 1
ATOM 1123 O O . ARG A 1 144 ? -2.424 11.057 -2.573 1.00 97.62 144 ARG A O 1
ATOM 1130 N N . ASP A 1 145 ? -1.362 12.993 -2.180 1.00 96.94 145 ASP A N 1
ATOM 1131 C CA . ASP A 1 145 ? -0.501 12.935 -3.358 1.00 96.94 145 ASP A CA 1
ATOM 1132 C C . ASP A 1 145 ? 0.499 11.774 -3.261 1.00 96.94 145 ASP A C 1
ATOM 1134 O O . ASP A 1 145 ? 0.691 11.047 -4.236 1.00 96.94 145 ASP A O 1
ATOM 1138 N N . ALA A 1 146 ? 1.041 11.508 -2.068 1.00 97.56 146 ALA A N 1
ATOM 1139 C CA . ALA A 1 146 ? 1.859 10.323 -1.824 1.00 97.56 146 ALA A CA 1
ATOM 1140 C C . ALA A 1 146 ? 1.082 9.007 -1.937 1.00 97.56 146 ALA A C 1
ATOM 1142 O O . ALA A 1 146 ? 1.595 8.043 -2.506 1.00 97.56 146 ALA A O 1
ATOM 1143 N N . VAL A 1 147 ? -0.168 8.968 -1.467 1.00 97.75 147 VAL A N 1
ATOM 1144 C CA . VAL A 1 147 ? -1.052 7.810 -1.664 1.00 97.75 147 VAL A CA 1
ATOM 1145 C C . VAL A 1 147 ? -1.353 7.601 -3.147 1.00 97.75 147 VAL A C 1
ATOM 1147 O O . VAL A 1 147 ? -1.292 6.466 -3.612 1.00 97.75 147 VAL A O 1
ATOM 1150 N N . MET A 1 148 ? -1.630 8.662 -3.914 1.00 95.69 148 MET A N 1
ATOM 1151 C CA . MET A 1 148 ? -1.842 8.554 -5.364 1.00 95.69 148 MET A CA 1
ATOM 1152 C C . MET A 1 148 ? -0.604 8.022 -6.082 1.00 95.69 148 MET A C 1
ATOM 1154 O O . MET A 1 148 ? -0.734 7.172 -6.963 1.00 95.69 148 MET A O 1
ATOM 1158 N N . GLU A 1 149 ? 0.585 8.494 -5.711 1.00 92.69 149 GLU A N 1
ATOM 1159 C CA . GLU A 1 149 ? 1.831 8.013 -6.306 1.00 92.69 149 GLU A CA 1
ATOM 1160 C C . GLU A 1 149 ? 2.077 6.540 -5.972 1.00 92.69 149 GLU A C 1
ATOM 1162 O O . GLU A 1 149 ? 2.322 5.735 -6.871 1.00 92.69 149 GLU A O 1
ATOM 1167 N N . PHE A 1 150 ? 1.892 6.150 -4.709 1.00 92.69 150 PHE A N 1
ATOM 1168 C CA . PHE A 1 150 ? 1.910 4.744 -4.317 1.00 92.69 150 PHE A CA 1
ATOM 1169 C C . PHE A 1 150 ? 0.902 3.920 -5.137 1.00 92.69 150 PHE A C 1
ATOM 1171 O O . PHE A 1 150 ? 1.250 2.894 -5.718 1.00 92.69 150 PHE A O 1
ATOM 1178 N N . GLN A 1 151 ? -0.342 4.380 -5.267 1.00 93.69 151 GLN A N 1
ATOM 1179 C CA . GLN A 1 151 ? -1.364 3.674 -6.042 1.00 93.69 151 GLN A CA 1
ATOM 1180 C C . GLN A 1 151 ? -0.952 3.493 -7.510 1.00 93.69 151 GLN A C 1
ATOM 1182 O O . GLN A 1 151 ? -1.110 2.397 -8.050 1.00 93.69 151 GLN A O 1
ATOM 1187 N N . ARG A 1 152 ? -0.350 4.510 -8.141 1.00 87.12 152 ARG A N 1
ATOM 1188 C CA . ARG A 1 152 ? 0.191 4.398 -9.507 1.00 87.12 152 ARG A CA 1
ATOM 1189 C C . ARG A 1 152 ? 1.314 3.372 -9.602 1.00 87.12 152 ARG A C 1
ATOM 1191 O O . ARG A 1 152 ? 1.303 2.562 -10.527 1.00 87.12 152 ARG A O 1
ATOM 1198 N N . LEU A 1 153 ? 2.259 3.390 -8.663 1.00 83.56 153 LEU A N 1
ATOM 1199 C CA . LEU A 1 153 ? 3.402 2.469 -8.636 1.00 83.56 153 LEU A CA 1
ATOM 1200 C C . LEU A 1 153 ? 2.991 1.005 -8.433 1.00 83.56 153 LEU A C 1
ATOM 1202 O O . LEU A 1 153 ? 3.680 0.108 -8.919 1.00 83.56 153 LEU A O 1
ATOM 1206 N N . PHE A 1 154 ? 1.879 0.766 -7.733 1.00 83.50 154 PHE A N 1
ATOM 1207 C CA . PHE A 1 154 ? 1.410 -0.568 -7.342 1.00 83.50 154 PHE A CA 1
ATOM 1208 C C . PHE A 1 154 ? 0.125 -1.018 -8.063 1.00 83.50 154 PHE A C 1
ATOM 1210 O O . PHE A 1 154 ? -0.523 -1.973 -7.622 1.00 83.50 154 PHE A O 1
ATOM 1217 N N . LEU A 1 155 ? -0.222 -0.361 -9.180 1.00 83.19 155 LEU A N 1
ATOM 1218 C CA . LEU A 1 155 ? -1.367 -0.683 -10.048 1.00 83.19 155 LEU A CA 1
ATOM 1219 C C . LEU A 1 155 ? -2.721 -0.707 -9.326 1.00 83.19 155 LEU A C 1
ATOM 1221 O O . LEU A 1 155 ? -3.574 -1.557 -9.581 1.00 83.19 155 LEU A O 1
ATOM 1225 N N . LEU A 1 156 ? -2.922 0.244 -8.422 1.00 86.88 156 LEU A N 1
ATOM 1226 C CA . LEU A 1 156 ? -4.196 0.493 -7.760 1.00 86.88 156 LEU A CA 1
ATOM 1227 C C . LEU A 1 156 ? -4.910 1.694 -8.401 1.00 86.88 156 LEU A C 1
ATOM 1229 O O . LEU A 1 156 ? -4.256 2.550 -9.007 1.00 86.88 156 LEU A O 1
ATOM 1233 N N . PRO A 1 157 ? -6.241 1.812 -8.245 1.00 89.56 157 PRO A N 1
ATOM 1234 C CA . PRO A 1 157 ? -6.961 3.031 -8.598 1.00 89.56 157 PRO A CA 1
ATOM 1235 C C . PRO A 1 157 ? -6.350 4.261 -7.902 1.00 89.56 157 PRO A C 1
ATOM 1237 O O . PRO A 1 157 ? -6.405 4.390 -6.685 1.00 89.56 157 PRO A O 1
ATOM 1240 N N . ALA A 1 158 ? -5.748 5.169 -8.675 1.00 91.06 158 ALA A N 1
ATOM 1241 C CA . ALA A 1 158 ? -4.972 6.301 -8.159 1.00 91.06 158 ALA A CA 1
ATOM 1242 C C . ALA A 1 158 ? -5.836 7.533 -7.825 1.00 91.06 158 ALA A C 1
ATOM 1244 O O . ALA A 1 158 ? -5.616 8.618 -8.364 1.00 91.06 158 ALA A O 1
ATOM 1245 N N . HIS A 1 159 ? -6.847 7.356 -6.972 1.00 91.69 159 HIS A N 1
ATOM 1246 C CA . HIS A 1 159 ? -7.755 8.428 -6.530 1.00 91.69 159 HIS A CA 1
ATOM 1247 C C . HIS A 1 159 ? -7.369 9.045 -5.174 1.00 91.69 159 HIS A C 1
ATOM 1249 O O . HIS A 1 159 ? -8.061 9.937 -4.685 1.00 91.69 159 HIS A O 1
ATOM 1255 N N . GLY A 1 160 ? -6.288 8.577 -4.540 1.00 92.75 160 GLY A N 1
ATOM 1256 C CA . GLY A 1 160 ? -5.709 9.206 -3.349 1.00 92.75 160 GLY A CA 1
ATOM 1257 C C . GLY A 1 160 ? -6.433 8.919 -2.037 1.00 92.75 160 GLY A C 1
ATOM 1258 O O . GLY A 1 160 ? -6.108 9.536 -1.028 1.00 92.75 160 GLY A O 1
ATOM 1259 N N . ALA A 1 161 ? -7.399 7.996 -2.039 1.00 94.25 161 ALA A N 1
ATOM 1260 C CA . ALA A 1 161 ? -8.036 7.495 -0.824 1.00 94.25 161 ALA A CA 1
ATOM 1261 C C . ALA A 1 161 ? -7.419 6.153 -0.423 1.00 94.25 161 ALA A C 1
ATOM 1263 O O . ALA A 1 161 ? -7.224 5.283 -1.273 1.00 94.25 161 ALA A O 1
ATOM 1264 N N . VAL A 1 162 ? -7.157 5.964 0.868 1.00 94.69 162 VAL A N 1
ATOM 1265 C CA . VAL A 1 162 ? -6.668 4.694 1.413 1.00 94.69 162 VAL A CA 1
ATOM 1266 C C . VAL A 1 162 ? -7.862 3.848 1.838 1.00 94.69 162 VAL A C 1
ATOM 1268 O O . VAL A 1 162 ? -8.295 3.870 2.988 1.00 94.69 162 VAL A O 1
ATOM 1271 N N . GLU A 1 163 ? -8.425 3.126 0.879 1.00 91.06 163 GLU A N 1
ATOM 1272 C CA . GLU A 1 163 ? -9.395 2.051 1.120 1.00 91.06 163 GLU A CA 1
ATOM 1273 C C . GLU A 1 163 ? -8.689 0.773 1.598 1.00 91.06 163 GLU A C 1
ATOM 1275 O O . GLU A 1 163 ? -7.462 0.694 1.547 1.00 91.06 163 GLU A O 1
ATOM 1280 N N . GLU A 1 164 ? -9.436 -0.257 2.004 1.00 86.69 164 GLU A N 1
ATOM 1281 C CA . GLU A 1 164 ? -8.872 -1.515 2.529 1.00 86.69 164 GLU A CA 1
ATOM 1282 C C . GLU A 1 164 ? -7.840 -2.154 1.583 1.00 86.69 164 GLU A C 1
ATOM 1284 O O . GLU A 1 164 ? -6.763 -2.565 2.011 1.00 86.69 164 GLU A O 1
ATOM 1289 N N . ASN A 1 165 ? -8.107 -2.153 0.273 1.00 88.38 165 ASN A N 1
ATOM 1290 C CA . ASN A 1 165 ? -7.165 -2.664 -0.727 1.00 88.38 165 ASN A CA 1
ATOM 1291 C C . ASN A 1 165 ? -5.865 -1.848 -0.792 1.00 88.38 165 ASN A C 1
ATOM 1293 O O . ASN A 1 165 ? -4.787 -2.419 -0.967 1.00 88.38 165 ASN A O 1
ATOM 1297 N N . THR A 1 166 ? -5.958 -0.522 -0.651 1.00 94.25 166 THR A N 1
ATOM 1298 C CA . THR A 1 166 ? -4.782 0.360 -0.633 1.00 94.25 166 THR A CA 1
ATOM 1299 C C . THR A 1 166 ? -4.018 0.207 0.678 1.00 94.25 166 THR A C 1
ATOM 1301 O O . THR A 1 166 ? -2.798 0.095 0.645 1.00 94.25 166 THR A O 1
ATOM 1304 N N . TRP A 1 167 ? -4.719 0.122 1.813 1.00 92.00 167 TRP A N 1
ATOM 1305 C CA . TRP A 1 167 ? -4.136 -0.153 3.127 1.00 92.00 167 TRP A CA 1
ATOM 1306 C C . TRP A 1 167 ? -3.304 -1.433 3.100 1.00 92.00 167 TRP A C 1
ATOM 1308 O O . TRP A 1 167 ? -2.105 -1.400 3.354 1.00 92.00 167 TRP A O 1
ATOM 1318 N N . ASN A 1 168 ? -3.914 -2.546 2.686 1.00 87.56 168 ASN A N 1
ATOM 1319 C CA . ASN A 1 168 ? -3.246 -3.845 2.630 1.00 87.56 168 ASN A CA 1
ATOM 1320 C C . ASN A 1 168 ? -2.047 -3.840 1.672 1.00 87.56 168 ASN A C 1
ATOM 1322 O O . ASN A 1 168 ? -1.041 -4.497 1.931 1.00 87.56 168 ASN A O 1
ATOM 1326 N N . ALA A 1 169 ? -2.128 -3.096 0.566 1.00 87.94 169 ALA A N 1
ATOM 1327 C CA . ALA A 1 169 ? -0.999 -2.942 -0.343 1.00 87.94 169 ALA A CA 1
ATOM 1328 C C . ALA A 1 169 ? 0.154 -2.152 0.294 1.00 87.94 169 ALA A C 1
ATOM 1330 O O . ALA A 1 169 ? 1.301 -2.558 0.127 1.00 87.94 169 ALA A O 1
ATOM 1331 N N . ILE A 1 170 ? -0.136 -1.069 1.026 1.00 91.44 170 ILE A N 1
ATOM 1332 C CA . ILE A 1 170 ? 0.869 -0.289 1.764 1.00 91.44 170 ILE A CA 1
ATOM 1333 C C . ILE A 1 170 ? 1.525 -1.163 2.840 1.00 91.44 170 ILE A C 1
ATOM 1335 O O . ILE A 1 170 ? 2.750 -1.232 2.885 1.00 91.44 170 ILE A O 1
ATOM 1339 N N . GLU A 1 171 ? 0.740 -1.890 3.642 1.00 87.50 171 GLU A N 1
ATOM 1340 C CA . GLU A 1 171 ? 1.262 -2.815 4.663 1.00 87.50 171 GLU A CA 1
ATOM 1341 C C . GLU A 1 171 ? 2.216 -3.850 4.058 1.00 87.50 171 GLU A C 1
ATOM 1343 O O . GLU A 1 171 ? 3.350 -4.017 4.510 1.00 87.50 171 GLU A O 1
ATOM 1348 N N . ASN A 1 172 ? 1.775 -4.524 2.992 1.00 84.00 172 ASN A N 1
ATOM 1349 C CA . ASN A 1 172 ? 2.576 -5.554 2.341 1.00 84.00 172 ASN A CA 1
ATOM 1350 C C . ASN A 1 172 ? 3.838 -4.973 1.698 1.00 84.00 172 ASN A C 1
ATOM 1352 O O . ASN A 1 172 ? 4.908 -5.562 1.830 1.00 84.00 172 ASN A O 1
ATOM 1356 N N . ALA A 1 173 ? 3.742 -3.813 1.042 1.00 85.06 173 ALA A N 1
ATOM 1357 C CA . ALA A 1 173 ? 4.894 -3.155 0.432 1.00 85.06 173 ALA A CA 1
ATOM 1358 C C . ALA A 1 173 ? 5.924 -2.711 1.480 1.00 85.06 173 ALA A C 1
ATOM 1360 O O . ALA A 1 173 ? 7.120 -2.890 1.274 1.00 85.06 173 ALA A O 1
ATOM 1361 N N . ALA A 1 174 ? 5.478 -2.167 2.615 1.00 86.50 174 ALA A N 1
ATOM 1362 C CA . ALA A 1 174 ? 6.375 -1.744 3.686 1.00 86.50 174 ALA A CA 1
ATOM 1363 C C . ALA A 1 174 ? 7.028 -2.924 4.422 1.00 86.50 174 ALA A C 1
ATOM 1365 O O . ALA A 1 174 ? 8.154 -2.799 4.914 1.00 86.50 174 ALA A O 1
ATOM 1366 N N . LYS A 1 175 ? 6.334 -4.067 4.495 1.00 82.69 175 LYS A N 1
ATOM 1367 C CA . LYS A 1 175 ? 6.861 -5.316 5.057 1.00 82.69 175 LYS A CA 1
ATOM 1368 C C . LYS A 1 175 ? 7.873 -5.985 4.125 1.00 82.69 175 LYS A C 1
ATOM 1370 O O . LYS A 1 175 ? 8.912 -6.438 4.595 1.00 82.69 175 LYS A O 1
ATOM 1375 N N . ASN A 1 176 ? 7.575 -6.020 2.830 1.00 78.06 176 ASN A N 1
ATOM 1376 C CA . ASN A 1 176 ? 8.346 -6.730 1.811 1.00 78.06 176 ASN A CA 1
ATOM 1377 C C . ASN A 1 176 ? 9.115 -5.741 0.923 1.00 78.06 176 ASN A C 1
ATOM 1379 O O . ASN A 1 176 ? 8.954 -5.734 -0.300 1.00 78.06 176 ASN A O 1
ATOM 1383 N N . LEU A 1 177 ? 9.924 -4.867 1.533 1.00 74.00 177 LEU A N 1
ATOM 1384 C CA . LEU A 1 177 ? 10.764 -3.963 0.750 1.00 74.00 177 LEU A CA 1
ATOM 1385 C C . LEU A 1 177 ? 11.835 -4.760 -0.005 1.00 74.00 177 LEU A C 1
ATOM 1387 O O . LEU A 1 177 ? 12.499 -5.596 0.605 1.00 74.00 177 LEU A O 1
ATOM 1391 N N . PRO A 1 178 ? 12.027 -4.507 -1.310 1.00 67.94 178 PRO A N 1
ATOM 1392 C CA . PRO A 1 178 ? 13.075 -5.173 -2.070 1.00 67.94 178 PRO A CA 1
ATOM 1393 C C . PRO A 1 178 ? 14.459 -4.714 -1.592 1.00 67.94 178 PRO A C 1
ATOM 1395 O O . PRO A 1 178 ? 14.702 -3.511 -1.478 1.00 67.94 178 PRO A O 1
ATOM 1398 N N . ASP A 1 179 ? 15.377 -5.668 -1.392 1.00 64.00 179 ASP A N 1
ATOM 1399 C CA . ASP A 1 179 ? 16.778 -5.405 -1.008 1.00 64.00 179 ASP A CA 1
ATOM 1400 C C . ASP A 1 179 ? 17.502 -4.499 -2.016 1.00 64.00 179 ASP A C 1
ATOM 1402 O O . ASP A 1 179 ? 18.366 -3.705 -1.648 1.00 64.00 179 ASP A O 1
ATOM 1406 N N . ASN A 1 180 ? 17.128 -4.597 -3.296 1.00 66.00 180 ASN A N 1
ATOM 1407 C CA . ASN A 1 180 ? 17.573 -3.690 -4.344 1.00 66.00 180 ASN A CA 1
ATOM 1408 C C . ASN A 1 180 ? 16.355 -3.027 -5.007 1.00 66.00 180 ASN A C 1
ATOM 1410 O O . ASN A 1 180 ? 15.702 -3.653 -5.853 1.00 66.00 180 ASN A O 1
ATOM 1414 N N . PRO A 1 181 ? 16.001 -1.795 -4.606 1.00 66.31 181 PRO A N 1
ATOM 1415 C CA . PRO A 1 181 ? 14.822 -1.132 -5.124 1.00 66.31 181 PRO A CA 1
ATOM 1416 C C . PRO A 1 181 ? 14.878 -0.907 -6.633 1.00 66.31 181 PRO A C 1
ATOM 1418 O O . PRO A 1 181 ? 15.952 -0.645 -7.183 1.00 66.31 181 PRO A O 1
ATOM 1421 N N . PRO A 1 182 ? 13.726 -0.952 -7.326 1.00 73.06 182 PRO A N 1
ATOM 1422 C CA . PRO A 1 182 ? 13.704 -0.621 -8.732 1.00 73.06 182 PRO A CA 1
ATOM 1423 C C . PRO A 1 182 ? 14.097 0.848 -8.939 1.00 73.06 182 PRO A C 1
ATOM 1425 O O . PRO A 1 182 ? 13.478 1.747 -8.371 1.00 73.06 182 PRO A O 1
ATOM 1428 N N . ALA A 1 183 ? 15.124 1.113 -9.747 1.00 79.06 183 ALA A N 1
ATOM 1429 C CA . ALA A 1 183 ? 15.583 2.471 -9.979 1.00 79.06 183 ALA A CA 1
ATOM 1430 C C . ALA A 1 183 ? 14.500 3.258 -10.728 1.00 79.06 183 ALA A C 1
ATOM 1432 O O . ALA A 1 183 ? 13.979 2.766 -11.735 1.00 79.06 183 ALA A O 1
ATOM 1433 N N . PRO A 1 184 ? 14.181 4.490 -10.296 1.00 80.62 184 PRO A N 1
ATOM 1434 C CA . PRO A 1 184 ? 13.231 5.334 -11.004 1.00 80.62 184 PRO A CA 1
ATOM 1435 C C . PRO A 1 184 ? 13.770 5.711 -12.387 1.00 80.62 184 PRO A C 1
ATOM 1437 O O . PRO A 1 184 ? 14.979 5.623 -12.654 1.00 80.62 184 PRO A O 1
ATOM 1440 N N . TRP A 1 185 ? 12.864 6.157 -13.257 1.00 82.25 185 TRP A N 1
ATOM 1441 C CA . TRP A 1 185 ? 13.256 6.779 -14.514 1.00 82.25 185 TRP A CA 1
ATOM 1442 C C . TRP A 1 185 ? 14.090 8.034 -14.223 1.00 82.25 185 TRP A C 1
ATOM 1444 O O . TRP A 1 185 ? 13.732 8.841 -13.368 1.00 82.25 185 TRP A O 1
ATOM 1454 N N . ASP A 1 186 ? 15.224 8.180 -14.903 1.00 82.44 186 ASP A N 1
ATOM 1455 C CA . ASP A 1 186 ? 16.232 9.214 -14.633 1.00 82.44 186 ASP A CA 1
ATOM 1456 C C . ASP A 1 186 ? 16.251 10.341 -15.672 1.00 82.44 186 ASP A C 1
ATOM 1458 O O . ASP A 1 186 ? 17.170 11.156 -15.686 1.00 82.44 186 ASP A O 1
ATOM 1462 N N . GLY A 1 187 ? 15.253 10.388 -16.555 1.00 84.88 187 GLY A N 1
ATOM 1463 C CA . GLY A 1 187 ? 15.203 11.344 -17.658 1.00 84.88 187 GLY A CA 1
ATOM 1464 C C . GLY A 1 187 ? 15.844 10.839 -18.951 1.00 84.88 187 GLY A C 1
ATOM 1465 O O . GLY A 1 187 ? 15.601 11.416 -20.012 1.00 84.88 187 GLY A O 1
ATOM 1466 N N . ASN A 1 188 ? 16.624 9.754 -18.904 1.00 90.88 188 ASN A N 1
ATOM 1467 C CA . ASN A 1 188 ? 17.325 9.253 -20.078 1.00 90.88 188 ASN A CA 1
ATOM 1468 C C . ASN A 1 188 ? 16.437 8.307 -20.890 1.00 90.88 188 ASN A C 1
ATOM 1470 O O . ASN A 1 188 ? 15.728 7.450 -20.357 1.00 90.88 188 ASN A O 1
ATOM 1474 N N . ILE A 1 189 ? 16.487 8.467 -22.210 1.00 95.06 189 ILE A N 1
ATOM 1475 C CA . ILE A 1 189 ? 15.861 7.542 -23.152 1.00 95.06 189 ILE A CA 1
ATOM 1476 C C . ILE A 1 189 ? 16.868 6.436 -23.463 1.00 95.06 189 ILE A C 1
ATOM 1478 O O . ILE A 1 189 ? 17.986 6.727 -23.889 1.00 95.06 189 ILE A O 1
ATOM 1482 N N . LEU A 1 190 ? 16.466 5.176 -23.295 1.00 96.88 190 LEU A N 1
ATOM 1483 C CA . LEU A 1 190 ? 17.265 4.028 -23.729 1.00 96.88 190 LEU A CA 1
ATOM 1484 C C . LEU A 1 190 ? 16.715 3.496 -25.052 1.00 96.88 190 LEU A C 1
ATOM 1486 O O . LEU A 1 190 ? 15.509 3.304 -25.210 1.00 96.88 190 LEU A O 1
ATOM 1490 N N . SER A 1 191 ? 17.601 3.269 -26.013 1.00 97.38 191 SER A N 1
ATOM 1491 C CA . SER A 1 191 ? 17.246 2.757 -27.337 1.00 97.38 191 SER A CA 1
ATOM 1492 C C . SER A 1 191 ? 18.422 1.995 -27.942 1.00 97.38 191 SER A C 1
ATOM 1494 O O . SER A 1 191 ? 19.473 1.875 -27.313 1.00 97.38 191 SER A O 1
ATOM 1496 N N . TYR A 1 192 ? 18.258 1.475 -29.159 1.00 96.75 192 TYR A N 1
ATOM 1497 C CA . TYR A 1 192 ? 19.319 0.760 -29.862 1.00 96.75 192 TYR A CA 1
ATOM 1498 C C . TYR A 1 192 ? 20.647 1.541 -29.858 1.00 96.75 192 TYR A C 1
ATOM 1500 O O . TYR A 1 192 ? 20.698 2.706 -30.254 1.00 96.75 192 TYR A O 1
ATOM 1508 N N . GLY A 1 193 ? 21.721 0.884 -29.420 1.00 96.12 193 GLY A N 1
ATOM 1509 C CA . GLY A 1 193 ? 23.059 1.470 -29.302 1.00 96.12 193 GLY A CA 1
ATOM 1510 C C . GLY A 1 193 ? 23.353 2.164 -27.968 1.00 96.12 193 GLY A C 1
ATOM 1511 O O . GLY A 1 193 ? 24.512 2.484 -27.714 1.00 96.12 193 GLY A O 1
ATOM 1512 N N . SER A 1 194 ? 22.364 2.367 -27.087 1.00 97.69 194 SER A N 1
ATOM 1513 C CA . SER A 1 194 ? 22.624 2.780 -25.701 1.00 97.69 194 SER A CA 1
ATOM 1514 C C . SER A 1 194 ? 23.478 1.729 -24.979 1.00 97.69 194 SER A C 1
ATOM 1516 O O . SER A 1 194 ? 23.311 0.526 -25.190 1.00 97.69 194 SER A O 1
ATOM 1518 N N . THR A 1 195 ? 24.366 2.169 -24.085 1.00 97.06 195 THR A N 1
ATOM 1519 C CA . THR A 1 195 ? 25.226 1.280 -23.287 1.00 97.06 195 THR A CA 1
ATOM 1520 C C . THR A 1 195 ? 25.347 1.748 -21.838 1.00 97.06 195 THR A C 1
ATOM 1522 O O . THR A 1 195 ? 25.167 2.933 -21.560 1.00 97.06 195 THR A O 1
ATOM 1525 N N . GLY A 1 196 ? 25.729 0.848 -20.932 1.00 92.62 196 GLY A N 1
ATOM 1526 C CA . GLY A 1 196 ? 26.080 1.154 -19.541 1.00 92.62 196 GLY A CA 1
ATOM 1527 C C . GLY A 1 196 ? 25.112 0.562 -18.516 1.00 92.62 196 GLY A C 1
ATOM 1528 O O . GLY A 1 196 ? 24.202 -0.192 -18.858 1.00 92.62 196 GLY A O 1
ATOM 1529 N N . GLU A 1 197 ? 25.293 0.933 -17.246 1.00 89.31 197 GLU A N 1
ATOM 1530 C CA . GLU A 1 197 ? 24.573 0.339 -16.107 1.00 89.31 197 GLU A CA 1
ATOM 1531 C C . GLU A 1 197 ? 23.047 0.442 -16.232 1.00 89.31 197 GLU A C 1
ATOM 1533 O O . GLU A 1 197 ? 22.329 -0.482 -15.863 1.00 89.31 197 GLU A O 1
ATOM 1538 N N . ARG A 1 198 ? 22.531 1.528 -16.822 1.00 90.31 198 ARG A N 1
ATOM 1539 C CA . ARG A 1 198 ? 21.088 1.697 -17.065 1.00 90.31 198 ARG A CA 1
ATOM 1540 C C . ARG A 1 198 ? 20.521 0.664 -18.030 1.00 90.31 198 ARG A C 1
ATOM 1542 O O . ARG A 1 198 ? 19.383 0.234 -17.861 1.00 90.31 198 ARG A O 1
ATOM 1549 N N . VAL A 1 199 ? 21.309 0.253 -19.019 1.00 95.44 199 VAL A N 1
ATOM 1550 C CA . VAL A 1 199 ? 20.916 -0.805 -19.948 1.00 95.44 199 VAL A CA 1
ATOM 1551 C C . VAL A 1 199 ? 20.985 -2.164 -19.262 1.00 95.44 199 VAL A C 1
ATOM 1553 O O . VAL A 1 199 ? 20.047 -2.941 -19.407 1.00 95.44 199 VAL A O 1
ATOM 1556 N N . SER A 1 200 ? 22.019 -2.422 -18.454 1.00 92.62 200 SER A N 1
ATOM 1557 C CA . SER A 1 200 ? 22.090 -3.640 -17.634 1.00 92.62 200 SER A CA 1
ATOM 1558 C C . SER A 1 200 ? 20.868 -3.756 -16.723 1.00 92.62 200 SER A C 1
ATOM 1560 O O . SER A 1 200 ? 20.246 -4.810 -16.624 1.00 92.62 200 SER A O 1
ATOM 1562 N N . LEU A 1 201 ? 20.464 -2.643 -16.114 1.00 91.06 201 LEU A N 1
ATOM 1563 C CA . LEU A 1 201 ? 19.309 -2.599 -15.233 1.00 91.06 201 LEU A CA 1
ATOM 1564 C C . LEU A 1 201 ? 17.991 -2.845 -15.977 1.00 91.06 201 LEU A C 1
ATOM 1566 O O . LEU A 1 201 ? 17.155 -3.616 -15.512 1.00 91.06 201 LEU A O 1
ATOM 1570 N N . LEU A 1 202 ? 17.825 -2.242 -17.158 1.00 94.62 202 LEU A N 1
ATOM 1571 C CA . LEU A 1 202 ? 16.696 -2.528 -18.043 1.00 94.62 202 LEU A CA 1
ATOM 1572 C C . LEU A 1 202 ? 16.626 -4.020 -18.395 1.00 94.62 202 LEU A C 1
ATOM 1574 O O . LEU A 1 202 ? 15.553 -4.613 -18.320 1.00 94.62 202 LEU A O 1
ATOM 1578 N N . GLN A 1 203 ? 17.757 -4.615 -18.781 1.00 96.81 203 GLN A N 1
ATOM 1579 C CA . GLN A 1 203 ? 17.840 -6.030 -19.143 1.00 96.81 203 GLN A CA 1
ATOM 1580 C C . GLN A 1 203 ? 17.461 -6.923 -17.960 1.00 96.81 203 GLN A C 1
ATOM 1582 O O . GLN A 1 203 ? 16.673 -7.849 -18.127 1.00 96.81 203 GLN A O 1
ATOM 1587 N N . GLN A 1 204 ? 17.950 -6.602 -16.760 1.00 92.94 204 GLN A N 1
ATOM 1588 C CA . GLN A 1 204 ? 17.562 -7.301 -15.539 1.00 92.94 204 GLN A CA 1
ATOM 1589 C C . GLN A 1 204 ? 16.051 -7.206 -15.296 1.00 92.94 204 GLN A C 1
ATOM 1591 O O . GLN A 1 204 ? 15.408 -8.223 -15.076 1.00 92.94 204 GLN A O 1
ATOM 1596 N N . TYR A 1 205 ? 15.457 -6.015 -15.401 1.00 92.31 205 TYR A N 1
ATOM 1597 C CA . TYR A 1 205 ? 14.019 -5.848 -15.164 1.00 92.31 205 TYR A CA 1
ATOM 1598 C C . TYR A 1 205 ? 13.153 -6.547 -16.211 1.00 92.31 205 TYR A C 1
ATOM 1600 O O . TYR A 1 205 ? 12.104 -7.087 -15.868 1.00 92.31 205 TYR A O 1
ATOM 1608 N N . LEU A 1 206 ? 13.579 -6.561 -17.476 1.00 95.31 206 LEU A N 1
ATOM 1609 C CA . LEU A 1 206 ? 12.899 -7.325 -18.521 1.00 95.31 206 LEU A CA 1
ATOM 1610 C C . LEU A 1 206 ? 12.982 -8.831 -18.260 1.00 95.31 206 LEU A C 1
ATOM 1612 O O . LEU A 1 206 ? 11.988 -9.512 -18.487 1.00 95.31 206 LEU A O 1
ATOM 1616 N N . ASN A 1 207 ? 14.108 -9.331 -17.743 1.00 94.56 207 ASN A N 1
ATOM 1617 C CA . ASN A 1 207 ? 14.243 -10.731 -17.338 1.00 94.56 207 ASN A CA 1
ATOM 1618 C C . ASN A 1 207 ? 13.343 -11.064 -16.141 1.00 94.56 207 ASN A C 1
ATOM 1620 O O . ASN A 1 207 ? 12.600 -12.036 -16.213 1.00 94.56 207 ASN A O 1
ATOM 1624 N N . ASP A 1 208 ? 13.332 -10.221 -15.102 1.00 90.00 208 ASP A N 1
ATOM 1625 C CA . ASP A 1 208 ? 12.485 -10.416 -13.914 1.00 90.00 208 ASP A CA 1
ATOM 1626 C C . ASP A 1 208 ? 10.993 -10.482 -14.287 1.00 90.00 208 ASP A C 1
ATOM 1628 O O . ASP A 1 208 ? 10.224 -11.267 -13.736 1.00 90.00 208 ASP A O 1
ATOM 1632 N N . VAL A 1 209 ? 10.556 -9.648 -15.238 1.00 91.81 209 VAL A N 1
ATOM 1633 C CA . VAL A 1 209 ? 9.190 -9.725 -15.774 1.00 91.81 209 VAL A CA 1
ATOM 1634 C C . VAL A 1 209 ? 9.034 -10.930 -16.708 1.00 91.81 209 VAL A C 1
ATOM 1636 O O . VAL A 1 209 ? 7.987 -11.574 -16.699 1.00 91.81 209 VAL A O 1
ATOM 1639 N N . GLY A 1 210 ? 10.060 -11.270 -17.485 1.00 93.56 210 GLY A N 1
ATOM 1640 C CA . GLY A 1 210 ? 10.086 -12.419 -18.393 1.00 93.56 210 GLY A CA 1
ATOM 1641 C C . GLY A 1 210 ? 9.862 -13.766 -17.702 1.00 93.56 210 GLY A C 1
ATOM 1642 O O . GLY A 1 210 ? 9.233 -14.639 -18.299 1.00 93.56 210 GLY A O 1
ATOM 1643 N N . ASP A 1 211 ? 10.250 -13.904 -16.431 1.00 90.75 211 ASP A N 1
ATOM 1644 C CA . ASP A 1 211 ? 9.965 -15.096 -15.617 1.00 90.75 211 ASP A CA 1
ATOM 1645 C C . ASP A 1 211 ? 8.456 -15.392 -15.520 1.00 90.75 211 ASP A C 1
ATOM 1647 O O . ASP A 1 211 ? 8.033 -16.547 -15.587 1.00 90.75 211 ASP A O 1
ATOM 1651 N N . ALA A 1 212 ? 7.627 -14.346 -15.411 1.00 91.56 212 ALA A N 1
ATOM 1652 C CA . ALA A 1 212 ? 6.166 -14.459 -15.399 1.00 91.56 212 ALA A CA 1
ATOM 1653 C C . ALA A 1 212 ? 5.533 -14.323 -16.796 1.00 91.56 212 ALA A C 1
ATOM 1655 O O . ALA A 1 212 ? 4.405 -14.772 -17.013 1.00 91.56 212 ALA A O 1
ATOM 1656 N N . TYR A 1 213 ? 6.246 -13.717 -17.750 1.00 93.31 213 TYR A N 1
ATOM 1657 C CA . TYR A 1 213 ? 5.786 -13.467 -19.117 1.00 93.31 213 TYR A CA 1
ATOM 1658 C C . TYR A 1 213 ? 6.784 -14.032 -20.145 1.00 93.31 213 TYR A C 1
ATOM 1660 O O . TYR A 1 213 ? 7.508 -13.257 -20.775 1.00 93.31 213 TYR A O 1
ATOM 1668 N N . PRO A 1 214 ? 6.774 -15.357 -20.409 1.00 93.75 214 PRO A N 1
ATOM 1669 C CA . PRO A 1 214 ? 7.789 -16.035 -21.233 1.00 93.75 214 PRO A CA 1
ATOM 1670 C C . PRO A 1 214 ? 7.869 -15.581 -22.697 1.00 93.75 214 PRO A C 1
ATOM 1672 O O . PRO A 1 214 ? 8.775 -15.975 -23.426 1.00 93.75 214 PRO A O 1
ATOM 1675 N N . ALA A 1 215 ? 6.899 -14.785 -23.157 1.00 94.75 215 ALA A N 1
ATOM 1676 C CA . ALA A 1 215 ? 6.950 -14.147 -24.467 1.00 94.75 215 ALA A CA 1
ATOM 1677 C C . ALA A 1 215 ? 8.055 -13.079 -24.549 1.00 94.75 215 ALA A C 1
ATOM 1679 O O . ALA A 1 215 ? 8.566 -12.835 -25.642 1.00 94.75 215 ALA A O 1
ATOM 1680 N N . ILE A 1 216 ? 8.434 -12.459 -23.423 1.00 95.50 216 ILE A N 1
ATOM 1681 C CA . ILE A 1 216 ? 9.575 -11.543 -23.338 1.00 95.50 216 ILE A CA 1
ATOM 1682 C C . ILE A 1 216 ? 10.858 -12.390 -23.395 1.00 95.50 216 ILE A C 1
ATOM 1684 O O . ILE A 1 216 ? 11.074 -13.215 -22.508 1.00 95.50 216 ILE A O 1
ATOM 1688 N N . PRO A 1 217 ? 11.715 -12.224 -24.421 1.00 92.56 217 PRO A N 1
ATOM 1689 C CA . PRO A 1 217 ? 12.948 -12.993 -24.541 1.00 92.56 217 PRO A CA 1
ATOM 1690 C C . PRO A 1 217 ? 13.888 -12.751 -23.358 1.00 92.56 217 PRO A C 1
ATOM 1692 O O . PRO A 1 217 ? 14.115 -11.603 -22.980 1.00 92.56 217 PRO A O 1
ATOM 1695 N N . LEU A 1 218 ? 14.489 -13.824 -22.837 1.00 94.06 218 LEU A N 1
ATOM 1696 C CA . LEU A 1 218 ? 15.542 -13.732 -21.828 1.00 94.06 218 LEU A CA 1
ATOM 1697 C C . LEU A 1 218 ? 16.796 -13.078 -22.428 1.00 94.06 218 LEU A C 1
ATOM 1699 O O . LEU A 1 218 ? 17.289 -13.490 -23.482 1.00 94.06 218 LEU A O 1
ATOM 1703 N N . LEU A 1 219 ? 17.323 -12.070 -21.741 1.00 95.69 219 LEU A N 1
ATOM 1704 C CA . LEU A 1 219 ? 18.447 -11.250 -22.180 1.00 95.69 219 LEU A CA 1
ATOM 1705 C C . LEU A 1 219 ? 19.722 -11.579 -21.402 1.00 95.69 219 LEU A C 1
ATOM 1707 O O . LEU A 1 219 ? 19.692 -11.829 -20.196 1.00 95.69 219 LEU A O 1
ATOM 1711 N N . ALA A 1 220 ? 20.866 -11.477 -22.078 1.00 95.88 220 ALA A N 1
ATOM 1712 C CA . ALA A 1 220 ? 22.136 -11.298 -21.386 1.00 95.88 220 ALA A CA 1
ATOM 1713 C C . ALA A 1 220 ? 22.164 -9.900 -20.746 1.00 95.88 220 ALA A C 1
ATOM 1715 O O . ALA A 1 220 ? 21.811 -8.917 -21.394 1.00 95.88 220 ALA A O 1
ATOM 1716 N N . VAL A 1 221 ? 22.589 -9.808 -19.484 1.00 96.38 221 VAL A N 1
ATOM 1717 C CA . VAL A 1 221 ? 22.748 -8.532 -18.768 1.00 96.38 221 VAL A CA 1
ATOM 1718 C C . VAL A 1 221 ? 24.157 -7.996 -19.025 1.00 96.38 221 VAL A C 1
ATOM 1720 O O . VAL A 1 221 ? 25.034 -8.041 -18.167 1.00 96.38 221 VAL A O 1
ATOM 1723 N N . ASP A 1 222 ? 24.400 -7.566 -20.260 1.00 96.06 222 ASP A N 1
ATOM 1724 C CA . ASP A 1 222 ? 25.712 -7.125 -20.754 1.00 96.06 222 ASP A CA 1
ATOM 1725 C C . ASP A 1 222 ? 25.863 -5.597 -20.816 1.00 96.06 222 ASP A C 1
ATOM 1727 O O . ASP A 1 222 ? 26.941 -5.085 -21.126 1.00 96.06 222 ASP A O 1
ATOM 1731 N N . GLY A 1 223 ? 24.792 -4.856 -20.517 1.00 95.75 223 GLY A N 1
ATOM 1732 C CA . GLY A 1 223 ? 24.790 -3.400 -20.581 1.00 95.75 223 GLY A CA 1
ATOM 1733 C C . GLY A 1 223 ? 24.825 -2.843 -21.999 1.00 95.75 223 GLY A C 1
ATOM 1734 O O . GLY A 1 223 ? 25.171 -1.674 -22.162 1.00 95.75 223 GLY A O 1
ATOM 1735 N N . GLN A 1 224 ? 24.479 -3.637 -23.018 1.00 98.12 224 GLN A N 1
ATOM 1736 C CA . GLN A 1 224 ? 24.424 -3.209 -24.416 1.00 98.12 224 GLN A CA 1
ATOM 1737 C C . GLN A 1 224 ? 23.003 -3.320 -24.973 1.00 98.12 224 GLN A C 1
ATOM 1739 O O . GLN A 1 224 ? 22.382 -4.384 -25.017 1.00 98.12 224 GLN A O 1
ATOM 1744 N N . PHE A 1 225 ? 22.461 -2.201 -25.451 1.00 97.94 225 PHE A N 1
ATOM 1745 C CA . PHE A 1 225 ? 21.114 -2.172 -26.004 1.00 97.94 225 PHE A CA 1
ATOM 1746 C C . PHE A 1 225 ? 21.181 -2.578 -27.479 1.00 97.94 225 PHE A C 1
ATOM 1748 O O . PHE A 1 225 ? 21.123 -1.748 -28.386 1.00 97.94 225 PHE A O 1
ATOM 1755 N N . GLY A 1 226 ? 21.352 -3.879 -27.712 1.00 97.56 226 GLY A N 1
ATOM 1756 C CA . GLY A 1 226 ? 21.346 -4.482 -29.042 1.00 97.56 226 GLY A CA 1
ATOM 1757 C C . GLY A 1 226 ? 19.945 -4.865 -29.531 1.00 97.56 226 GLY A C 1
ATOM 1758 O O . GLY A 1 226 ? 18.928 -4.564 -28.904 1.00 97.56 226 GLY A O 1
ATOM 1759 N N . VAL A 1 227 ? 19.901 -5.597 -30.649 1.00 97.31 227 VAL A N 1
ATOM 1760 C CA . VAL A 1 227 ? 18.651 -6.061 -31.284 1.00 97.31 227 VAL A CA 1
ATOM 1761 C C . VAL A 1 227 ? 17.806 -6.917 -30.333 1.00 97.31 227 VAL A C 1
ATOM 1763 O O . VAL A 1 227 ? 16.588 -6.785 -30.317 1.00 97.31 227 VAL A O 1
ATOM 1766 N N . GLN A 1 228 ? 18.429 -7.761 -29.501 1.00 96.88 228 GLN A N 1
ATOM 1767 C CA . GLN A 1 228 ? 17.689 -8.603 -28.552 1.00 96.88 228 GLN A CA 1
ATOM 1768 C C . GLN A 1 228 ? 16.994 -7.773 -27.470 1.00 96.88 228 GLN A C 1
ATOM 1770 O O . GLN A 1 228 ? 15.801 -7.951 -27.235 1.00 96.88 228 GLN A O 1
ATOM 1775 N N . THR A 1 229 ? 17.704 -6.806 -26.881 1.00 98.00 229 THR A N 1
ATOM 1776 C CA . THR A 1 229 ? 17.127 -5.863 -25.913 1.00 98.00 229 THR A CA 1
ATOM 1777 C C . THR A 1 229 ? 15.979 -5.076 -26.547 1.00 98.00 229 THR A C 1
ATOM 1779 O O . THR A 1 229 ? 14.916 -4.952 -25.945 1.00 98.00 229 THR A O 1
ATOM 1782 N N . GLN A 1 230 ? 16.139 -4.613 -27.792 1.00 98.06 230 GLN A N 1
ATOM 1783 C CA .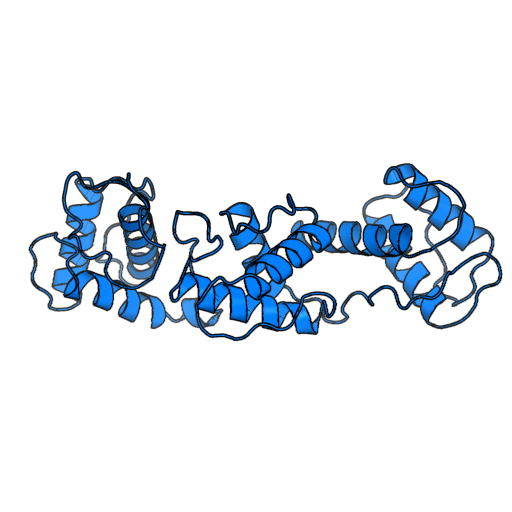 GLN A 1 230 ? 15.074 -3.918 -28.519 1.00 98.06 230 GLN A CA 1
ATOM 1784 C C . GLN A 1 230 ? 13.839 -4.797 -28.741 1.00 98.06 230 GLN A C 1
ATOM 1786 O O . GLN A 1 230 ? 12.723 -4.347 -28.481 1.00 98.06 230 GLN A O 1
ATOM 1791 N N . ASN A 1 231 ? 14.024 -6.051 -29.158 1.00 97.38 231 ASN A N 1
ATOM 1792 C CA . ASN A 1 231 ? 12.926 -7.000 -29.347 1.00 97.38 231 ASN A CA 1
ATOM 1793 C C . ASN A 1 231 ? 12.178 -7.274 -28.036 1.00 97.38 231 ASN A C 1
ATOM 1795 O O . ASN A 1 231 ? 10.948 -7.292 -28.026 1.00 97.38 231 ASN A O 1
ATOM 1799 N N . ALA A 1 232 ? 12.902 -7.439 -26.926 1.00 97.88 232 ALA A N 1
ATOM 1800 C CA . ALA A 1 232 ? 12.296 -7.620 -25.611 1.00 97.88 232 ALA A CA 1
ATOM 1801 C C . ALA A 1 232 ? 11.519 -6.382 -25.150 1.00 97.88 232 ALA A C 1
ATOM 1803 O O . ALA A 1 232 ? 10.403 -6.520 -24.650 1.00 97.88 232 ALA A O 1
ATOM 1804 N N . VAL A 1 233 ? 12.043 -5.175 -25.392 1.00 98.06 233 VAL A N 1
ATOM 1805 C CA . VAL A 1 233 ? 11.316 -3.923 -25.126 1.00 98.06 233 VAL A CA 1
ATOM 1806 C C . VAL A 1 233 ? 10.046 -3.837 -25.966 1.00 98.06 233 VAL A C 1
ATOM 1808 O O . VAL A 1 233 ? 8.990 -3.530 -25.422 1.00 98.06 233 VAL A O 1
ATOM 1811 N N . MET A 1 234 ? 10.112 -4.135 -27.266 1.00 97.81 234 MET A N 1
ATOM 1812 C CA . MET A 1 234 ? 8.930 -4.125 -28.135 1.00 97.81 234 MET A CA 1
ATOM 1813 C C . MET A 1 234 ? 7.887 -5.151 -27.688 1.00 97.81 234 MET A C 1
ATOM 1815 O O . MET A 1 234 ? 6.696 -4.848 -27.684 1.00 97.81 234 MET A O 1
ATOM 1819 N N . MET A 1 235 ? 8.320 -6.342 -27.268 1.00 97.75 235 MET A N 1
ATOM 1820 C CA . MET A 1 235 ? 7.419 -7.364 -26.739 1.00 97.75 235 MET A CA 1
ATOM 1821 C C . MET A 1 235 ? 6.766 -6.918 -25.431 1.00 97.75 235 MET A C 1
ATOM 1823 O O . MET A 1 235 ? 5.552 -7.029 -25.285 1.00 97.75 235 MET A O 1
ATOM 1827 N N . PHE A 1 236 ? 7.544 -6.360 -24.502 1.00 97.62 236 PHE A N 1
ATOM 1828 C CA . PHE A 1 236 ? 7.010 -5.774 -23.277 1.00 97.62 236 PHE A CA 1
ATOM 1829 C C . PHE A 1 236 ? 5.986 -4.674 -23.600 1.00 97.62 236 PHE A C 1
ATOM 1831 O O . PHE A 1 236 ? 4.866 -4.696 -23.098 1.00 97.62 236 PHE A O 1
ATOM 1838 N N . GLN A 1 237 ? 6.326 -3.741 -24.494 1.00 98.12 237 GLN A N 1
ATOM 1839 C CA . GLN A 1 237 ? 5.414 -2.679 -24.917 1.00 98.12 237 GLN A CA 1
ATOM 1840 C C . GLN A 1 237 ? 4.111 -3.240 -25.495 1.00 98.12 237 GLN A C 1
ATOM 1842 O O . GLN A 1 237 ? 3.040 -2.750 -25.151 1.00 98.12 237 GLN A O 1
ATOM 1847 N N . HIS A 1 238 ? 4.199 -4.282 -26.321 1.00 97.56 238 HIS A N 1
ATOM 1848 C CA . HIS A 1 238 ? 3.040 -4.950 -26.903 1.00 97.56 238 HIS A CA 1
ATOM 1849 C C . HIS A 1 238 ? 2.165 -5.632 -25.841 1.00 97.56 238 HIS A C 1
ATOM 1851 O O . HIS A 1 238 ? 0.952 -5.459 -25.851 1.00 97.56 238 HIS A O 1
ATOM 1857 N N . LEU A 1 239 ? 2.760 -6.382 -24.907 1.00 96.19 239 LEU A N 1
ATOM 1858 C CA . LEU A 1 239 ? 2.027 -7.098 -23.852 1.00 96.19 239 LEU A CA 1
ATOM 1859 C C . LEU A 1 239 ? 1.303 -6.166 -22.874 1.00 96.19 239 LEU A C 1
ATOM 1861 O O . LEU A 1 239 ? 0.304 -6.562 -22.280 1.00 96.19 239 LEU A O 1
ATOM 1865 N N . PHE A 1 240 ? 1.819 -4.951 -22.684 1.00 94.94 240 PHE A N 1
ATOM 1866 C CA . PHE A 1 240 ? 1.312 -4.000 -21.696 1.00 94.94 240 PHE A CA 1
ATOM 1867 C C . PHE A 1 240 ? 0.669 -2.754 -22.319 1.00 94.94 240 PHE A C 1
ATOM 1869 O O . PHE A 1 240 ? 0.623 -1.712 -21.659 1.00 94.94 240 PHE A O 1
ATOM 1876 N N . ASP A 1 241 ? 0.167 -2.877 -23.555 1.00 94.19 241 ASP A N 1
ATOM 1877 C CA . ASP A 1 241 ? -0.600 -1.859 -24.292 1.00 94.19 241 ASP A CA 1
ATOM 1878 C C . ASP A 1 241 ? 0.090 -0.485 -24.371 1.00 94.19 241 ASP A C 1
ATOM 1880 O O . ASP A 1 241 ? -0.529 0.580 -24.281 1.00 94.19 241 ASP A O 1
ATOM 1884 N N . LEU A 1 242 ? 1.412 -0.494 -24.538 1.00 95.62 242 LEU A N 1
ATOM 1885 C CA . LEU A 1 242 ? 2.210 0.699 -24.790 1.00 95.62 242 LEU A CA 1
ATOM 1886 C C . LEU A 1 242 ? 2.424 0.903 -26.291 1.00 95.62 242 LEU A C 1
ATOM 1888 O O . LEU A 1 242 ? 2.258 0.005 -27.115 1.00 95.62 242 LEU A O 1
ATOM 1892 N N . LYS A 1 243 ? 2.874 2.106 -26.658 1.00 96.19 243 LYS A N 1
ATOM 1893 C CA . LYS A 1 243 ? 3.380 2.353 -28.009 1.00 96.19 243 LYS A CA 1
ATOM 1894 C C . LYS A 1 243 ? 4.578 1.430 -28.269 1.00 96.19 243 LYS A C 1
ATOM 1896 O O . LYS A 1 243 ? 5.577 1.524 -27.566 1.00 96.19 243 LYS A O 1
ATOM 1901 N N . VAL A 1 244 ? 4.472 0.581 -29.289 1.00 97.75 244 VAL A N 1
ATOM 1902 C CA . VAL A 1 244 ? 5.516 -0.375 -29.682 1.00 97.75 244 VAL A CA 1
ATOM 1903 C C . VAL A 1 244 ? 6.517 0.311 -30.614 1.00 97.75 244 VAL A C 1
ATOM 1905 O O . VAL A 1 244 ? 6.340 0.330 -31.830 1.00 97.75 244 VAL A O 1
ATOM 1908 N N . ASP A 1 245 ? 7.548 0.928 -30.044 1.00 96.88 245 ASP A N 1
ATOM 1909 C CA . ASP A 1 245 ? 8.621 1.607 -30.786 1.00 96.88 245 ASP A CA 1
ATOM 1910 C C . ASP A 1 245 ? 10.034 1.128 -30.417 1.00 96.88 245 ASP A C 1
ATOM 1912 O O . ASP A 1 245 ? 11.012 1.582 -31.009 1.00 96.88 245 ASP A O 1
ATOM 1916 N N . GLY A 1 246 ? 10.155 0.190 -29.471 1.00 96.69 246 GLY A N 1
ATOM 1917 C CA . GLY A 1 246 ? 11.441 -0.347 -29.021 1.00 96.69 246 GLY A CA 1
ATOM 1918 C C . GLY A 1 246 ? 12.283 0.662 -28.241 1.00 96.69 246 GLY A C 1
ATOM 1919 O O . GLY A 1 246 ? 13.474 0.425 -28.032 1.00 96.69 246 GLY A O 1
ATOM 1920 N N . ILE A 1 247 ? 11.683 1.784 -27.828 1.00 97.44 247 ILE A N 1
ATOM 1921 C CA . ILE A 1 247 ? 12.331 2.864 -27.090 1.00 97.44 247 ILE A CA 1
ATOM 1922 C C . ILE A 1 247 ? 11.824 2.867 -25.647 1.00 97.44 247 ILE A C 1
ATOM 1924 O O . ILE A 1 247 ? 10.624 2.879 -25.356 1.00 97.44 247 ILE A O 1
ATOM 1928 N N . VAL A 1 248 ? 12.757 2.918 -24.704 1.00 96.62 248 VAL A N 1
ATOM 1929 C CA . VAL A 1 248 ? 12.442 3.010 -23.281 1.00 96.62 248 VAL A CA 1
ATOM 1930 C C . VAL A 1 248 ? 12.529 4.464 -22.843 1.00 96.62 248 VAL A C 1
ATOM 1932 O O . VAL A 1 248 ? 13.585 4.959 -22.459 1.00 96.62 248 VAL A O 1
ATOM 1935 N N . GLY A 1 249 ? 11.394 5.155 -22.938 1.00 93.62 249 GLY A N 1
ATOM 1936 C CA . GLY A 1 249 ? 11.158 6.427 -22.256 1.00 93.62 249 GLY A CA 1
ATOM 1937 C C . GLY A 1 249 ? 10.415 6.235 -20.932 1.00 93.62 249 GLY A C 1
ATOM 1938 O O . GLY A 1 249 ? 10.121 5.108 -20.529 1.00 93.62 249 GLY A O 1
ATOM 1939 N N . GLU A 1 250 ? 10.041 7.348 -20.298 1.00 88.94 250 GLU A N 1
ATOM 1940 C CA . GLU A 1 250 ? 9.356 7.390 -18.996 1.00 88.94 250 GLU A CA 1
ATOM 1941 C C . GLU A 1 250 ? 8.181 6.407 -18.888 1.00 88.94 250 GLU A C 1
ATOM 1943 O O . GLU A 1 250 ? 8.102 5.625 -17.945 1.00 88.94 250 GLU A O 1
ATOM 1948 N N . LYS A 1 251 ? 7.284 6.391 -19.883 1.00 90.88 251 LYS A N 1
ATOM 1949 C CA . LYS A 1 251 ? 6.098 5.518 -19.873 1.00 90.88 251 LYS A CA 1
ATOM 1950 C C . LYS A 1 251 ? 6.464 4.034 -19.865 1.00 90.88 251 LYS A C 1
ATOM 1952 O O . LYS A 1 251 ? 5.885 3.275 -19.094 1.00 90.88 251 LYS A O 1
ATOM 1957 N N . THR A 1 252 ? 7.417 3.628 -20.707 1.00 95.12 252 THR A N 1
ATOM 1958 C CA . THR A 1 252 ? 7.879 2.236 -20.786 1.00 95.12 252 THR A CA 1
ATOM 1959 C C . THR A 1 252 ? 8.568 1.828 -19.490 1.00 95.12 252 THR A C 1
ATOM 1961 O O . THR A 1 252 ? 8.251 0.777 -18.939 1.00 95.12 252 THR A O 1
ATOM 1964 N N . TRP A 1 253 ? 9.453 2.683 -18.968 1.00 92.50 253 TRP A N 1
ATOM 1965 C CA . TRP A 1 253 ? 10.171 2.427 -17.721 1.00 92.50 253 TRP A CA 1
ATOM 1966 C C . TRP A 1 253 ? 9.212 2.298 -16.534 1.00 92.50 253 TRP A C 1
ATOM 1968 O O . TRP A 1 253 ? 9.223 1.290 -15.833 1.00 92.50 253 TRP A O 1
ATOM 1978 N N . ASN A 1 254 ? 8.313 3.267 -16.352 1.00 87.44 254 ASN A N 1
ATOM 1979 C CA . ASN A 1 254 ? 7.354 3.259 -15.248 1.00 87.44 254 ASN A CA 1
ATOM 1980 C C . ASN A 1 254 ? 6.411 2.055 -15.324 1.00 87.44 254 ASN A C 1
ATOM 1982 O O . ASN A 1 254 ? 6.109 1.450 -14.297 1.00 87.44 254 ASN A O 1
ATOM 1986 N N . ARG A 1 255 ? 5.985 1.656 -16.529 1.00 91.25 255 ARG A N 1
ATOM 1987 C CA . ARG A 1 255 ? 5.171 0.449 -16.701 1.00 91.25 255 ARG A CA 1
ATOM 1988 C C . ARG A 1 255 ? 5.944 -0.817 -16.332 1.00 91.25 255 ARG A C 1
ATOM 1990 O O . ARG A 1 255 ? 5.369 -1.697 -15.699 1.00 91.25 255 ARG A O 1
ATOM 1997 N N . LEU A 1 256 ? 7.227 -0.903 -16.682 1.00 91.12 256 LEU A N 1
ATOM 1998 C CA . LEU A 1 256 ? 8.090 -2.028 -16.311 1.00 91.12 256 LEU A CA 1
ATOM 1999 C C . LEU A 1 256 ? 8.213 -2.156 -14.791 1.00 91.12 256 LEU A C 1
ATOM 2001 O O . LEU A 1 256 ? 8.015 -3.243 -14.248 1.00 91.12 256 LEU A O 1
ATOM 2005 N N . LEU A 1 257 ? 8.427 -1.032 -14.100 1.00 86.50 257 LEU A N 1
ATOM 2006 C CA . LEU A 1 257 ? 8.455 -1.000 -12.637 1.00 86.50 257 LEU A CA 1
ATOM 2007 C C . LEU A 1 257 ? 7.122 -1.437 -12.024 1.00 86.50 257 LEU A C 1
ATOM 2009 O O . LEU A 1 257 ? 7.105 -2.249 -11.106 1.00 86.50 257 LEU A O 1
ATOM 2013 N N . GLN A 1 258 ? 6.002 -0.943 -12.553 1.00 83.69 258 GLN A N 1
ATOM 2014 C CA . GLN A 1 258 ? 4.665 -1.308 -12.078 1.00 83.69 258 GLN A CA 1
ATOM 2015 C C . GLN A 1 258 ? 4.396 -2.812 -12.175 1.00 83.69 258 GLN A C 1
ATOM 2017 O O . GLN A 1 258 ? 3.884 -3.412 -11.230 1.00 83.69 258 GLN A O 1
ATOM 2022 N N . VAL A 1 259 ? 4.737 -3.427 -13.312 1.00 88.38 259 VAL A N 1
ATOM 2023 C CA . VAL A 1 259 ? 4.554 -4.870 -13.517 1.00 88.38 259 VAL A CA 1
ATOM 2024 C C . VAL A 1 259 ? 5.437 -5.653 -12.550 1.00 88.38 259 VAL A C 1
ATOM 2026 O O . VAL A 1 259 ? 4.943 -6.554 -11.876 1.00 88.38 259 VAL A O 1
ATOM 2029 N N . LYS A 1 260 ? 6.707 -5.263 -12.402 1.00 84.81 260 LYS A N 1
ATOM 2030 C CA . LYS A 1 260 ? 7.621 -5.876 -11.431 1.00 84.81 260 LYS A CA 1
ATOM 2031 C C . LYS A 1 260 ? 7.084 -5.782 -9.995 1.00 84.81 260 LYS A C 1
ATOM 2033 O O . LYS A 1 260 ? 7.036 -6.787 -9.291 1.00 84.81 260 LYS A O 1
ATOM 2038 N N . ASN A 1 261 ? 6.606 -4.609 -9.577 1.00 78.69 261 ASN A N 1
ATOM 2039 C CA . ASN A 1 261 ? 6.019 -4.397 -8.249 1.00 78.69 261 ASN A CA 1
ATOM 2040 C C . ASN A 1 261 ? 4.764 -5.236 -8.017 1.00 78.69 261 ASN A C 1
ATOM 2042 O O . ASN A 1 261 ? 4.538 -5.735 -6.916 1.00 78.69 261 ASN A O 1
ATOM 2046 N N . TYR A 1 262 ? 3.941 -5.398 -9.051 1.00 79.25 262 TYR A N 1
ATOM 2047 C CA . TYR A 1 262 ? 2.761 -6.247 -8.985 1.00 79.25 262 TYR A CA 1
ATOM 2048 C C . TYR A 1 262 ? 3.123 -7.722 -8.790 1.00 79.25 262 TYR A C 1
ATOM 2050 O O . TYR A 1 262 ? 2.516 -8.382 -7.948 1.00 79.25 262 TYR A O 1
ATOM 2058 N N . LEU A 1 263 ? 4.131 -8.225 -9.508 1.00 78.69 263 LEU A N 1
ATOM 2059 C CA . LEU A 1 263 ? 4.606 -9.603 -9.355 1.00 78.69 263 LEU A CA 1
ATOM 2060 C C . LEU A 1 263 ? 5.147 -9.862 -7.939 1.00 78.69 263 LEU A C 1
ATOM 2062 O O . LEU A 1 263 ? 4.845 -10.902 -7.360 1.00 78.69 263 LEU A O 1
ATOM 2066 N N . MET A 1 264 ? 5.822 -8.881 -7.326 1.00 67.50 264 MET A N 1
ATOM 2067 C CA . MET A 1 264 ? 6.267 -8.970 -5.925 1.00 67.50 264 MET A CA 1
ATOM 2068 C C . MET A 1 264 ? 5.119 -9.084 -4.908 1.00 67.50 264 MET A C 1
ATOM 2070 O O . MET A 1 264 ? 5.337 -9.566 -3.804 1.00 67.50 264 MET A O 1
ATOM 2074 N N . ARG A 1 265 ? 3.895 -8.648 -5.241 1.00 66.56 265 ARG A N 1
ATOM 2075 C CA . ARG A 1 265 ? 2.732 -8.782 -4.341 1.00 66.56 265 ARG A CA 1
ATOM 2076 C C . ARG A 1 265 ? 2.121 -10.184 -4.336 1.00 66.56 265 ARG A C 1
ATOM 2078 O O . ARG A 1 265 ? 1.292 -10.447 -3.468 1.00 66.56 265 ARG A O 1
ATOM 2085 N N . GLN A 1 266 ? 2.423 -11.016 -5.335 1.00 60.12 266 GLN A N 1
ATOM 2086 C CA . GLN A 1 266 ? 1.811 -12.341 -5.491 1.00 60.12 266 GLN A CA 1
ATOM 2087 C C . GLN A 1 266 ? 2.664 -13.496 -4.953 1.00 60.12 266 GLN A C 1
ATOM 2089 O O . GLN A 1 266 ? 2.119 -14.582 -4.760 1.00 60.12 2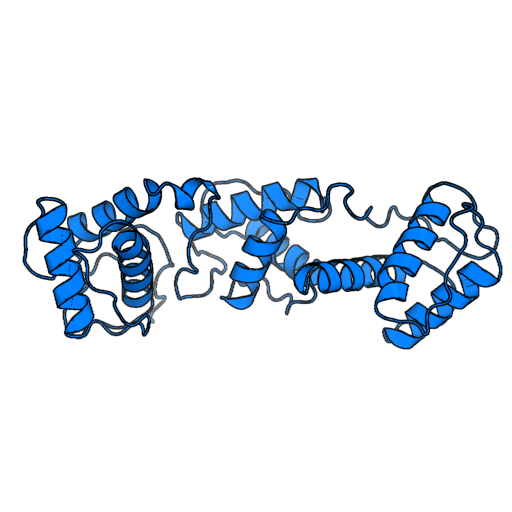66 GLN A O 1
ATOM 2094 N N . GLY A 1 267 ? 3.964 -13.275 -4.748 1.00 52.31 267 GLY A N 1
ATOM 2095 C CA . GLY A 1 267 ? 4.877 -14.230 -4.109 1.00 52.31 267 GLY A CA 1
ATOM 2096 C C . GLY A 1 267 ? 4.911 -14.061 -2.599 1.00 52.31 267 GLY A C 1
ATOM 2097 O O . GLY A 1 267 ? 5.050 -15.095 -1.912 1.00 52.31 267 GLY A O 1
#

Foldseek 3Di:
DDPQDALALQFSPDKDAAAQFDLQLLLLLVLLQLLCVVVVQQDHDDSHRHCHPSQLSNLLSQCVVVVHPNPSMRDRVSSVVSVVSSCPDPVCVLVDRADSRDKDDAFHFYDVQLSLLVLLCLLCVQVVVQDRDDSRRHCHPSQLVSLLVLCLLQVHDSRSICDNVSSVLSSLSSSDPDPHHQDAFPQDKDAAAFFDPVQLSLLVLLQLLCVVVVQQDRDDSHRHCHPSQLSSLLSQCVVQVHPRDSMDDNVSSSVSSNSSSNVSVVD

Solvent-accessible surface area (backbone atoms only — not comparable to full-atom values): 14707 Å² total; per-residue (Å²): 138,85,85,82,82,55,76,39,72,59,69,84,84,61,69,42,35,78,74,38,67,40,37,69,44,21,32,51,32,49,43,50,38,60,42,18,75,79,40,76,78,23,54,77,46,73,74,73,19,58,26,42,72,54,44,31,52,23,45,27,36,45,20,56,75,70,76,45,80,71,75,34,53,42,35,63,67,50,46,53,48,51,54,52,54,41,65,68,37,79,77,36,73,77,64,73,71,77,70,59,64,60,64,44,37,82,70,21,26,31,55,68,38,24,49,52,33,48,37,51,50,55,35,20,77,45,40,73,84,33,60,87,62,77,75,75,17,60,24,43,70,69,50,28,52,24,43,20,45,47,20,54,48,55,75,41,86,58,77,30,53,42,35,68,73,48,44,54,49,48,55,49,44,47,71,63,63,60,96,73,46,72,78,74,79,82,86,67,72,46,36,80,74,39,66,41,71,71,38,23,50,49,32,48,53,49,34,66,43,16,76,81,39,73,83,26,58,82,60,79,69,76,18,61,24,42,70,66,54,28,51,28,43,28,41,48,21,55,78,67,79,44,84,69,73,34,57,38,38,65,69,52,46,53,48,51,51,22,52,48,48,45,55,66,72,75,114

Sequence (267 aa):
MMNTPYTSDAFPGTDLQFGSRGSDVLKMQRYLNAIGRQYSSIPPVSEDGIFGYRTDQAVRAFQRLFSLQDDGIIGSMTWNKIIEVYRGLPDSSNGAMPYPGTPLILGSSGESVLHIQRQLNRIRQSYPSIPPLQEDGYFGEATRDAVMEFQRLFLLPAHGAVEENTWNAIENAAKNLPDNPPAPWDGNILSYGSTGERVSLLQQYLNDVGDAYPAIPLLAVDGQFGVQTQNAVMMFQHLFDLKVDGIVGEKTWNRLLQVKNYLMRQG